Protein AF-0000000068884654 (afdb_homodimer)

Nearest PDB structures (foldseek):
  3gpv-assembly1_A  TM=9.107E-01  e=4.115E-02  [Bacillus thuringiensis] serovar konkukian
  3gpv-assembly1_A  TM=9.104E-01  e=3.607E-02  [Bacillus thuringiensis] serovar konkukian

pLDDT: mean 77.17, std 21.54, range [27.8, 97.56]

Secondary structure (DSSP, 8-state):
-HHHHHHHHHTT--HHHHHHHHHHHTTGGGGHHHHHHHHHHHHHHHHHHHHHHHHHHHHHHHHHHHHHHHHHSSS----TT-S---SS-HHHHHHHTT---------/-HHHHHHHHHTT--HHHHHHHHHHHTTGGGGHHHHHHHHHHHHHHHHHHHHHHHHHHHHHHHHHHHHHHHHHSSS----TT-S---SS-HHHHHHHTT---------

Foldseek 3Di:
DVVVLVVLVVLPDDPVRSVVLVVLVVVPPVCVVVNVVSVVVSVVSVVVVVVVVVVVVVVVVLLVVLVVCVVPDDVPCPDDPPVSQNPPDPVSVVVVVVPPPPDPPDD/DVVVLVVLVVLPDDPVNSVVLVVLVVVPPVCVVVNVVSVVVSVVSVVVVVVVVVVVVVVVVLLVVLVVCVVPDDVPPPDDPPVSQNPPDPVSVVVVVVPPPDDPPDD

Sequence (214 aa):
MLDLIECLKSTGMSLAEIKDFVDMTKQGDATLESRLAVFRNQRDVVKRQITELRRRYIKLDVVITSGASCTSSMKINIPYGSSIFCLVCAECRISKWGFGAKYRISKMLDLIECLKSTGMSLAEIKDFVDMTKQGDATLESRLAVFRNQRDVVKRQITELRRRYIKLDVVITSGASCTSSMKINIPYGSSIFCLVCAECRISKWGFGAKYRISK

Structure (mmCIF, N/CA/C/O backbone):
data_AF-0000000068884654-model_v1
#
loop_
_entity.id
_entity.type
_entity.pdbx_description
1 polymer 'Possible MerR-type transcriptional regulator'
#
loop_
_atom_site.group_PDB
_atom_site.id
_atom_site.type_symbol
_atom_site.label_atom_id
_atom_site.label_alt_id
_atom_site.label_comp_id
_atom_site.label_asym_id
_atom_site.label_entity_id
_atom_site.label_seq_id
_atom_site.pdbx_PDB_ins_code
_atom_site.Cartn_x
_atom_site.Cartn_y
_atom_site.Cartn_z
_atom_site.occupancy
_atom_site.B_iso_or_equiv
_atom_site.auth_seq_id
_atom_site.auth_comp_id
_atom_site.auth_asym_id
_atom_site.auth_atom_id
_atom_site.pdbx_PDB_model_num
ATOM 1 N N . MET A 1 1 ? -6.5 -21.688 -6.414 1 78.62 1 MET A N 1
ATOM 2 C CA . MET A 1 1 ? -6.32 -20.953 -7.656 1 78.62 1 MET A CA 1
ATOM 3 C C . MET A 1 1 ? -7.008 -19.594 -7.578 1 78.62 1 MET A C 1
ATOM 5 O O . MET A 1 1 ? -6.379 -18.562 -7.816 1 78.62 1 MET A O 1
ATOM 9 N N . LEU A 1 2 ? -8.242 -19.516 -6.93 1 83.25 2 LEU A N 1
ATOM 10 C CA . LEU A 1 2 ? -9.008 -18.281 -6.902 1 83.25 2 LEU A CA 1
ATOM 11 C C . LEU A 1 2 ? -8.344 -17.25 -5.992 1 83.25 2 LEU A C 1
ATOM 13 O O . LEU A 1 2 ? -8.336 -16.062 -6.297 1 83.25 2 LEU A O 1
ATOM 17 N N . ASP A 1 3 ? -7.809 -17.781 -4.992 1 87 3 ASP A N 1
ATOM 18 C CA . ASP A 1 3 ? -7.148 -16.906 -4.039 1 87 3 ASP A CA 1
ATOM 19 C C . ASP A 1 3 ? -5.934 -16.219 -4.664 1 87 3 ASP A C 1
ATOM 21 O O . ASP A 1 3 ? -5.66 -15.047 -4.395 1 87 3 ASP A O 1
ATOM 25 N N . LEU A 1 4 ? -5.219 -16.953 -5.508 1 89.69 4 LEU A N 1
ATOM 26 C CA . LEU A 1 4 ? -4.043 -16.391 -6.164 1 89.69 4 LEU A CA 1
ATOM 27 C C . LEU A 1 4 ? -4.453 -15.375 -7.223 1 89.69 4 LEU A C 1
ATOM 29 O O . LEU A 1 4 ? -3.816 -14.328 -7.363 1 89.69 4 LEU A O 1
ATOM 33 N N . ILE A 1 5 ? -5.566 -15.711 -7.863 1 90.94 5 ILE A N 1
ATOM 34 C CA . ILE A 1 5 ? -6.09 -14.805 -8.883 1 90.94 5 ILE A CA 1
ATOM 35 C C . ILE A 1 5 ? -6.527 -13.492 -8.227 1 90.94 5 ILE A C 1
ATOM 37 O O . ILE A 1 5 ? -6.238 -12.406 -8.742 1 90.94 5 ILE A O 1
ATOM 41 N N . GLU A 1 6 ? -7.184 -13.664 -7.137 1 91.75 6 GLU A N 1
ATOM 42 C CA . GLU A 1 6 ? -7.602 -12.477 -6.395 1 91.75 6 GLU A CA 1
ATOM 43 C C . GLU A 1 6 ? -6.398 -11.656 -5.941 1 91.75 6 GLU A C 1
ATOM 45 O O . GLU A 1 6 ? -6.426 -10.422 -5.984 1 91.75 6 GLU A O 1
ATOM 50 N N . CYS A 1 7 ? -5.379 -12.375 -5.543 1 92.06 7 CYS A N 1
ATOM 51 C CA . CYS A 1 7 ? -4.152 -11.703 -5.121 1 92.06 7 CYS A CA 1
ATOM 52 C C . CYS A 1 7 ? -3.533 -10.93 -6.277 1 92.06 7 CYS A C 1
ATOM 54 O O . CYS A 1 7 ? -3.178 -9.758 -6.125 1 92.06 7 CYS A O 1
ATOM 56 N N . LEU A 1 8 ? -3.492 -11.562 -7.469 1 93.62 8 LEU A N 1
ATOM 57 C CA . LEU A 1 8 ? -2.914 -10.922 -8.641 1 93.62 8 LEU A CA 1
ATOM 58 C C . LEU A 1 8 ? -3.734 -9.703 -9.055 1 93.62 8 LEU A C 1
ATOM 60 O O . LEU A 1 8 ? -3.176 -8.648 -9.375 1 93.62 8 LEU A O 1
ATOM 64 N N . LYS A 1 9 ? -4.992 -9.805 -8.891 1 92.56 9 LYS A N 1
ATOM 65 C CA . LYS A 1 9 ? -5.891 -8.703 -9.219 1 92.56 9 LYS A CA 1
ATOM 66 C C . LYS A 1 9 ? -5.711 -7.539 -8.25 1 92.56 9 LYS A C 1
ATOM 68 O O . LYS A 1 9 ? -5.633 -6.383 -8.664 1 92.56 9 LYS A O 1
ATOM 73 N N . SER A 1 10 ? -5.617 -7.848 -7.07 1 91.5 10 SER A N 1
ATOM 74 C CA . SER A 1 10 ? -5.527 -6.832 -6.027 1 91.5 10 SER A CA 1
ATOM 75 C C . SER A 1 10 ? -4.199 -6.086 -6.09 1 91.5 10 SER A C 1
ATOM 77 O O . SER A 1 10 ? -4.082 -4.969 -5.578 1 91.5 10 SER A O 1
ATOM 79 N N . THR A 1 11 ? -3.258 -6.676 -6.727 1 90.88 11 THR A N 1
ATOM 80 C CA . THR A 1 11 ? -1.94 -6.055 -6.797 1 90.88 11 THR A CA 1
ATOM 81 C C . THR A 1 11 ? -1.773 -5.289 -8.109 1 90.88 11 THR A C 1
ATOM 83 O O . THR A 1 11 ? -0.688 -4.785 -8.406 1 90.88 11 THR A O 1
ATOM 86 N N . GLY A 1 12 ? -2.756 -5.215 -8.914 1 90.12 12 GLY A N 1
ATOM 87 C CA . GLY A 1 12 ? -2.721 -4.258 -10.008 1 90.12 12 GLY A CA 1
ATOM 88 C C . GLY A 1 12 ? -2.779 -4.914 -11.375 1 90.12 12 GLY A C 1
ATOM 89 O O . GLY A 1 12 ? -2.67 -4.234 -12.398 1 90.12 12 GLY A O 1
ATOM 90 N N . MET A 1 13 ? -2.967 -6.141 -11.477 1 94 13 MET A N 1
ATOM 91 C CA . MET A 1 13 ? -3.055 -6.777 -12.789 1 94 13 MET A CA 1
ATOM 92 C C . MET A 1 13 ? -4.414 -6.52 -13.43 1 94 13 MET A C 1
ATOM 94 O O . MET A 1 13 ? -5.445 -6.57 -12.75 1 94 13 MET A O 1
ATOM 98 N N . SER A 1 14 ? -4.418 -6.27 -14.688 1 95.38 14 SER A N 1
ATOM 99 C CA . SER A 1 14 ? -5.648 -6.043 -15.438 1 95.38 14 SER A CA 1
ATOM 100 C C . SER A 1 14 ? -6.395 -7.352 -15.68 1 95.38 14 SER A C 1
ATOM 102 O O . SER A 1 14 ? -5.832 -8.438 -15.516 1 95.38 14 SER A O 1
ATOM 104 N N . LEU A 1 15 ? -7.641 -7.258 -16.094 1 95.25 15 LEU A N 1
ATOM 105 C CA . LEU A 1 15 ? -8.453 -8.43 -16.422 1 95.25 15 LEU A CA 1
ATOM 106 C C . LEU A 1 15 ? -7.832 -9.219 -17.562 1 95.25 15 LEU A C 1
ATOM 108 O O . LEU A 1 15 ? -7.875 -10.453 -17.578 1 95.25 15 LEU A O 1
ATOM 112 N N . ALA A 1 16 ? -7.242 -8.438 -18.5 1 96.31 16 ALA A N 1
ATOM 113 C CA . ALA A 1 16 ? -6.582 -9.078 -19.641 1 96.31 16 ALA A CA 1
ATOM 114 C C . ALA A 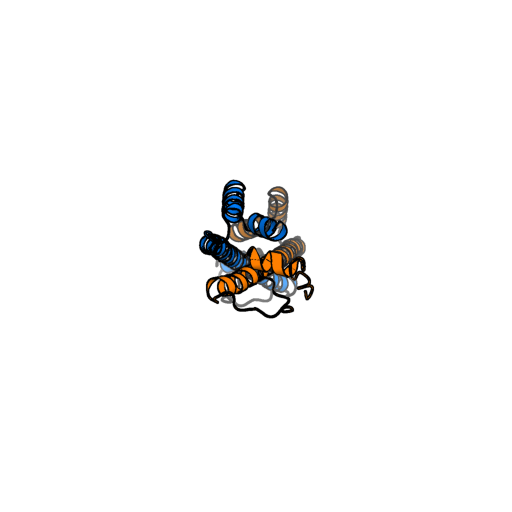1 16 ? -5.383 -9.906 -19.188 1 96.31 16 ALA A C 1
ATOM 116 O O . ALA A 1 16 ? -5.195 -11.039 -19.625 1 96.31 16 ALA A O 1
ATOM 117 N N . GLU A 1 17 ? -4.582 -9.359 -18.297 1 95.56 17 GLU A N 1
ATOM 118 C CA . GLU A 1 17 ? -3.41 -10.055 -17.766 1 95.56 17 GLU A CA 1
ATOM 119 C C . GLU A 1 17 ? -3.812 -11.289 -16.969 1 95.56 17 GLU A C 1
ATOM 121 O O . GLU A 1 17 ? -3.145 -12.32 -17.031 1 95.56 17 GLU A O 1
ATOM 126 N N . ILE A 1 18 ? -4.945 -11.117 -16.281 1 95.19 18 ILE A N 1
ATOM 127 C CA . ILE A 1 18 ? -5.465 -12.242 -15.508 1 95.19 18 ILE A CA 1
ATOM 128 C C . ILE A 1 18 ? -5.887 -13.367 -16.453 1 95.19 18 ILE A C 1
ATOM 130 O O . ILE A 1 18 ? -5.598 -14.539 -16.188 1 95.19 18 ILE A O 1
ATOM 134 N N . LYS A 1 19 ? -6.562 -13 -17.453 1 95.88 19 LYS A N 1
ATOM 135 C CA . LYS A 1 19 ? -6.984 -13.984 -18.438 1 95.88 19 LYS A CA 1
ATOM 136 C C . LYS A 1 19 ? -5.785 -14.727 -19.031 1 95.88 19 LYS A C 1
ATOM 138 O O . LYS A 1 19 ? -5.816 -15.953 -19.172 1 95.88 19 LYS A O 1
ATOM 143 N N . ASP A 1 20 ? -4.766 -14.016 -19.344 1 95.19 20 ASP A N 1
ATOM 144 C CA . ASP A 1 20 ? -3.547 -14.617 -19.875 1 95.19 20 ASP A CA 1
ATOM 145 C C . ASP A 1 20 ? -2.955 -15.617 -18.891 1 95.19 20 ASP A C 1
ATOM 147 O O . ASP A 1 20 ? -2.512 -16.703 -19.281 1 95.19 20 ASP A O 1
ATOM 151 N N . PHE A 1 21 ? -2.982 -15.25 -17.672 1 94 21 PHE A N 1
ATOM 152 C CA . PHE A 1 21 ? -2.455 -16.125 -16.641 1 94 21 PHE A CA 1
ATOM 153 C C . PHE A 1 21 ? -3.281 -17.406 -16.531 1 94 21 PHE A C 1
ATOM 155 O O . PHE A 1 21 ? -2.73 -18.5 -16.5 1 94 21 PHE A O 1
ATOM 162 N N . VAL A 1 22 ? -4.547 -17.203 -16.547 1 92.31 22 VAL A N 1
ATOM 163 C CA . VAL A 1 22 ? -5.449 -18.344 -16.453 1 92.31 22 VAL A CA 1
ATOM 164 C C . VAL A 1 22 ? -5.242 -19.266 -17.656 1 92.31 22 VAL A C 1
ATOM 166 O O . VAL A 1 22 ? -5.23 -20.5 -17.5 1 92.31 22 VAL A O 1
ATOM 169 N N . ASP A 1 23 ? -5.059 -18.688 -18.797 1 93.69 23 ASP A N 1
ATOM 170 C CA . ASP A 1 23 ? -4.82 -19.484 -20 1 93.69 23 ASP A CA 1
ATOM 171 C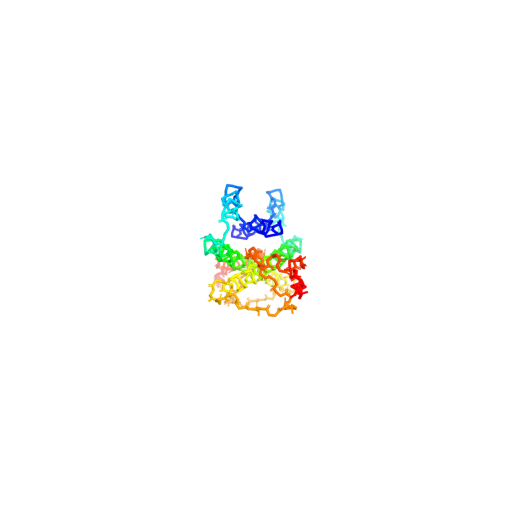 C . ASP A 1 23 ? -3.525 -20.281 -19.891 1 93.69 23 ASP A C 1
ATOM 173 O O . ASP A 1 23 ? -3.457 -21.422 -20.328 1 93.69 23 ASP A O 1
ATOM 177 N N . MET A 1 24 ? -2.508 -19.703 -19.312 1 91.81 24 MET A N 1
ATOM 178 C CA . MET A 1 24 ? -1.243 -20.406 -19.078 1 91.81 24 MET A CA 1
ATOM 179 C C . MET A 1 24 ? -1.441 -21.609 -18.172 1 91.81 24 MET A C 1
ATOM 181 O O . MET A 1 24 ? -0.848 -22.672 -18.406 1 91.81 24 MET A O 1
ATOM 185 N N . THR A 1 25 ? -2.283 -21.5 -17.141 1 87.56 25 THR A N 1
ATOM 186 C CA . THR A 1 25 ? -2.504 -22.578 -16.188 1 87.56 25 THR A CA 1
ATOM 187 C C . THR A 1 25 ? -3.129 -23.797 -16.891 1 87.56 25 THR A C 1
ATOM 189 O O . THR A 1 25 ? -2.916 -24.938 -16.469 1 87.56 25 THR A O 1
ATOM 192 N N . LYS A 1 26 ? -3.852 -23.516 -17.984 1 88.12 26 LYS A N 1
ATOM 193 C CA . LYS A 1 26 ? -4.516 -24.594 -18.719 1 88.12 26 LYS A CA 1
ATOM 194 C C . LYS A 1 26 ? -3.516 -25.391 -19.547 1 88.12 26 LYS A C 1
ATOM 196 O O . LYS A 1 26 ? -3.812 -26.5 -19.984 1 88.12 26 LYS A O 1
ATOM 201 N N . GLN A 1 27 ? -2.361 -24.859 -19.703 1 88.38 27 GLN A N 1
ATOM 202 C CA . GLN A 1 27 ? -1.371 -25.469 -20.578 1 88.38 27 GLN A CA 1
ATOM 203 C C . GLN A 1 27 ? -0.46 -26.422 -19.812 1 88.38 27 GLN A C 1
ATOM 205 O O . GLN A 1 27 ? 0.427 -27.047 -20.391 1 88.38 27 GLN A O 1
ATOM 210 N N . GLY A 1 28 ? -0.618 -26.547 -18.531 1 81.06 28 GLY A N 1
ATOM 211 C CA . GLY A 1 28 ? 0.122 -27.516 -17.734 1 81.06 28 GLY A CA 1
ATOM 212 C C . GLY A 1 28 ? 1.495 -27.016 -17.312 1 81.06 28 GLY A C 1
ATOM 213 O O . GLY A 1 28 ? 1.709 -25.812 -17.172 1 81.06 28 GLY A O 1
ATOM 214 N N . ASP A 1 29 ? 2.434 -27.922 -17.094 1 79.56 29 ASP A N 1
ATOM 215 C CA . ASP A 1 29 ? 3.727 -27.656 -16.469 1 79.56 29 ASP A CA 1
ATOM 216 C C . ASP A 1 29 ? 4.664 -26.953 -17.453 1 79.56 29 ASP A C 1
ATOM 218 O O . ASP A 1 29 ? 5.676 -26.375 -17.047 1 79.56 29 ASP A O 1
ATOM 222 N N . ALA A 1 30 ? 4.246 -27 -18.797 1 85.44 30 ALA A N 1
ATOM 223 C CA . ALA A 1 30 ? 5.07 -26.344 -19.797 1 85.44 30 ALA A CA 1
ATOM 224 C C . ALA A 1 30 ? 5.164 -24.844 -19.531 1 85.44 30 ALA A C 1
ATOM 226 O O . ALA A 1 30 ? 6.113 -24.188 -19.969 1 85.44 30 ALA A O 1
ATOM 227 N N . THR A 1 31 ? 4.211 -24.25 -18.734 1 89.25 31 THR A N 1
ATOM 228 C CA . THR A 1 31 ? 4.188 -22.797 -18.5 1 89.25 31 THR A CA 1
ATOM 229 C C . THR A 1 31 ? 4.574 -22.484 -17.062 1 89.25 31 THR A C 1
ATOM 231 O O . THR A 1 31 ? 4.367 -21.359 -16.594 1 89.25 31 THR A O 1
ATOM 234 N N . LEU A 1 32 ? 5.117 -23.328 -16.406 1 86.25 32 LEU A N 1
ATOM 235 C CA . LEU A 1 32 ? 5.43 -23.156 -14.984 1 86.25 32 LEU A CA 1
ATOM 236 C C . LEU A 1 32 ? 6.359 -21.969 -14.773 1 86.25 32 LEU A C 1
ATOM 238 O O . LEU A 1 32 ? 6.125 -21.141 -13.883 1 86.25 32 LEU A O 1
ATOM 242 N N . GLU A 1 33 ? 7.363 -21.906 -15.609 1 89.31 33 GLU A N 1
ATOM 243 C CA . GLU A 1 33 ? 8.336 -20.828 -15.461 1 89.31 33 GLU A CA 1
ATOM 244 C C . GLU A 1 33 ? 7.707 -19.469 -15.773 1 89.31 33 GLU A C 1
ATOM 246 O O . GLU A 1 33 ? 8 -18.484 -15.109 1 89.31 33 GLU A O 1
ATOM 251 N N . SER A 1 34 ? 6.891 -19.453 -16.766 1 92.62 34 SER A N 1
ATOM 252 C CA . SER A 1 34 ? 6.195 -18.234 -17.109 1 92.62 34 SER A CA 1
ATOM 253 C C . SER A 1 34 ? 5.242 -17.797 -16 1 92.62 34 SER A C 1
ATOM 255 O O . SER A 1 34 ? 5.129 -16.594 -15.711 1 92.62 34 SER A O 1
ATOM 257 N N . ARG A 1 35 ? 4.617 -18.734 -15.461 1 90.88 35 ARG A N 1
ATOM 258 C CA . ARG A 1 35 ? 3.711 -18.422 -14.359 1 90.88 35 ARG A CA 1
ATOM 259 C C . ARG A 1 35 ? 4.477 -17.891 -13.148 1 90.88 35 ARG A C 1
ATOM 261 O O . ARG A 1 35 ? 4.051 -16.922 -12.516 1 90.88 35 ARG A O 1
ATOM 268 N N . LEU A 1 36 ? 5.582 -18.5 -12.891 1 92.56 36 LEU A N 1
ATOM 269 C CA . LEU A 1 36 ? 6.418 -18.031 -11.797 1 92.56 3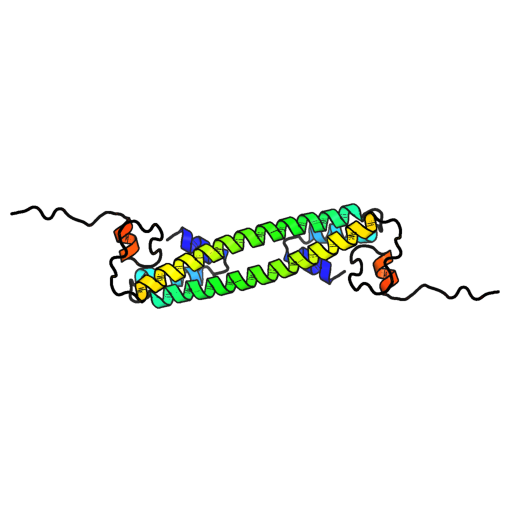6 LEU A CA 1
ATOM 270 C C . LEU A 1 36 ? 6.902 -16.609 -12.055 1 92.56 36 LEU A C 1
ATOM 272 O O . LEU A 1 36 ? 6.984 -15.797 -11.125 1 92.56 36 LEU A O 1
ATOM 276 N N . ALA A 1 37 ? 7.211 -16.344 -13.273 1 95.12 37 ALA A N 1
ATOM 277 C CA . ALA A 1 37 ? 7.672 -15.016 -13.648 1 95.12 37 ALA A CA 1
ATOM 278 C C . ALA A 1 37 ? 6.594 -13.969 -13.383 1 95.12 37 ALA A C 1
ATOM 280 O O . ALA A 1 37 ? 6.902 -12.844 -12.977 1 95.12 37 ALA A O 1
ATOM 281 N N . VAL A 1 38 ? 5.363 -14.359 -13.625 1 95.5 38 VAL A N 1
ATOM 282 C CA . VAL A 1 38 ? 4.246 -13.461 -13.359 1 95.5 38 VAL A CA 1
ATOM 283 C C . VAL A 1 38 ? 4.203 -13.109 -11.867 1 95.5 38 VAL A C 1
ATOM 285 O O . VAL A 1 38 ? 4.082 -11.938 -11.508 1 95.5 38 VAL A O 1
ATOM 288 N N . PHE A 1 39 ? 4.367 -14.102 -11.062 1 95.06 39 PHE A N 1
ATOM 289 C CA . PHE A 1 39 ? 4.332 -13.883 -9.617 1 95.06 39 PHE A CA 1
ATOM 290 C C . PHE A 1 39 ? 5.527 -13.047 -9.172 1 95.06 39 PHE A C 1
ATOM 292 O O . PHE A 1 39 ? 5.398 -12.195 -8.289 1 95.06 39 PHE A O 1
ATOM 299 N N . ARG A 1 40 ? 6.668 -13.219 -9.781 1 96.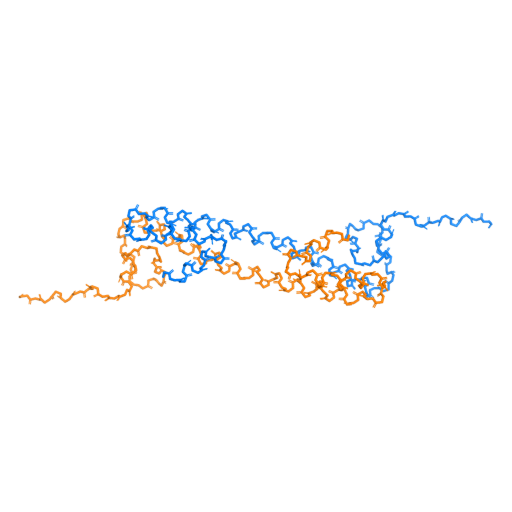5 40 ARG A N 1
ATOM 300 C CA . ARG A 1 40 ? 7.852 -12.438 -9.453 1 96.5 40 ARG A CA 1
ATOM 301 C C . ARG A 1 40 ? 7.648 -10.961 -9.797 1 96.5 40 ARG A C 1
ATOM 303 O O . ARG A 1 40 ? 7.988 -10.086 -9.008 1 96.5 40 ARG A O 1
ATOM 310 N N . ASN A 1 41 ? 7.109 -10.82 -10.953 1 96.88 41 ASN A N 1
ATOM 311 C CA . ASN A 1 41 ? 6.828 -9.453 -11.375 1 96.88 41 ASN A CA 1
ATOM 312 C C . ASN A 1 41 ? 5.852 -8.766 -10.43 1 96.88 41 ASN A C 1
ATOM 314 O O . ASN A 1 41 ? 6.074 -7.625 -10.016 1 96.88 41 ASN A O 1
ATOM 318 N N . GLN A 1 42 ? 4.891 -9.477 -10.062 1 96.12 42 GLN A N 1
ATOM 319 C CA . GLN A 1 42 ? 3.879 -8.891 -9.188 1 96.12 42 GLN A CA 1
ATOM 320 C C . GLN A 1 42 ? 4.438 -8.648 -7.789 1 96.12 42 GLN A C 1
ATOM 322 O O . GLN A 1 42 ? 4.094 -7.66 -7.137 1 96.12 42 GLN A O 1
ATOM 327 N N . ARG A 1 43 ? 5.242 -9.539 -7.344 1 96.81 43 ARG A N 1
ATOM 328 C CA . ARG A 1 43 ? 5.898 -9.328 -6.059 1 96.81 43 ARG A CA 1
ATOM 329 C C . ARG A 1 43 ? 6.703 -8.031 -6.062 1 96.81 43 ARG A C 1
ATOM 331 O O . ARG A 1 43 ? 6.676 -7.277 -5.09 1 96.81 43 ARG A O 1
ATOM 338 N N . ASP A 1 44 ? 7.387 -7.773 -7.18 1 97.38 44 ASP A N 1
ATOM 339 C CA . ASP A 1 44 ? 8.18 -6.555 -7.312 1 97.38 44 ASP A CA 1
ATOM 340 C C . ASP A 1 44 ? 7.289 -5.316 -7.332 1 97.38 44 ASP A C 1
ATOM 342 O O . ASP A 1 44 ? 7.641 -4.281 -6.762 1 97.38 44 ASP A O 1
ATOM 346 N N . VAL A 1 45 ? 6.195 -5.453 -7.992 1 96.12 45 VAL A N 1
ATOM 347 C CA . VAL A 1 45 ? 5.227 -4.359 -8.031 1 96.12 45 VAL A CA 1
ATOM 348 C C . VAL A 1 45 ? 4.738 -4.051 -6.621 1 96.12 45 VAL A C 1
ATOM 350 O O . VAL A 1 45 ? 4.715 -2.889 -6.207 1 96.12 45 VAL A O 1
ATOM 353 N N . VAL A 1 46 ? 4.387 -5.031 -5.891 1 96.88 46 VAL A N 1
ATOM 354 C CA . VAL A 1 46 ? 3.883 -4.875 -4.531 1 96.88 46 VAL A CA 1
ATOM 355 C C . VAL A 1 46 ? 4.961 -4.25 -3.648 1 96.88 46 VAL A C 1
ATOM 357 O O . VAL A 1 46 ? 4.676 -3.363 -2.84 1 96.88 46 VAL A O 1
ATOM 360 N N . LYS A 1 47 ? 6.191 -4.668 -3.832 1 97.56 47 LYS A N 1
ATOM 361 C CA . LYS A 1 47 ? 7.312 -4.125 -3.07 1 97.56 47 LYS A CA 1
ATOM 362 C C . LYS A 1 47 ? 7.461 -2.625 -3.305 1 97.56 47 LYS A C 1
ATOM 364 O O . LYS A 1 47 ? 7.68 -1.863 -2.361 1 97.56 47 LYS A O 1
ATOM 369 N N . ARG A 1 48 ? 7.328 -2.24 -4.516 1 96.88 48 ARG A N 1
ATOM 370 C CA . ARG A 1 48 ? 7.414 -0.824 -4.859 1 96.88 48 ARG A CA 1
ATOM 371 C C . ARG A 1 48 ? 6.262 -0.041 -4.234 1 96.88 48 ARG A C 1
ATOM 373 O O . ARG A 1 48 ? 6.457 1.076 -3.75 1 96.88 48 ARG A O 1
ATOM 380 N N . GLN A 1 49 ? 5.117 -0.642 -4.234 1 95.06 49 GLN A N 1
ATOM 381 C CA . GLN A 1 49 ? 3.955 0 -3.629 1 95.06 49 GLN A CA 1
ATOM 382 C C . GLN A 1 49 ? 4.156 0.199 -2.131 1 95.06 49 GLN A C 1
ATOM 384 O O . GLN A 1 49 ? 3.84 1.261 -1.591 1 95.06 49 GLN A O 1
ATOM 389 N N . ILE A 1 50 ? 4.684 -0.787 -1.46 1 97.06 50 ILE A N 1
ATOM 390 C CA . ILE A 1 50 ? 4.938 -0.715 -0.025 1 97.06 50 ILE A CA 1
ATOM 391 C C . ILE A 1 50 ? 5.938 0.403 0.267 1 97.06 50 ILE A C 1
ATOM 393 O O . ILE A 1 50 ? 5.742 1.188 1.198 1 97.06 50 ILE A O 1
ATOM 397 N N . THR A 1 51 ? 6.945 0.498 -0.559 1 97.56 51 THR A N 1
ATOM 398 C CA . THR A 1 51 ? 7.977 1.514 -0.385 1 97.56 51 THR A CA 1
ATOM 399 C C . THR A 1 51 ? 7.387 2.914 -0.523 1 97.56 51 THR A C 1
ATOM 401 O O . THR A 1 51 ? 7.688 3.801 0.28 1 97.56 51 THR A O 1
ATOM 404 N N . GLU A 1 52 ? 6.535 3.037 -1.499 1 95.56 52 GLU A N 1
ATOM 405 C CA . GLU A 1 52 ? 5.902 4.332 -1.723 1 95.56 52 GLU A CA 1
ATOM 406 C C . GLU A 1 52 ? 4.996 4.715 -0.555 1 95.56 52 GLU A C 1
ATOM 408 O O . GLU A 1 52 ? 5.02 5.855 -0.092 1 95.56 52 GLU A O 1
ATOM 413 N N . LEU A 1 53 ? 4.262 3.795 -0.054 1 95.94 53 LEU A N 1
ATOM 414 C CA . LEU A 1 53 ? 3.355 4.062 1.06 1 95.94 53 LEU A CA 1
ATOM 415 C C . LEU A 1 53 ? 4.137 4.355 2.336 1 95.94 53 LEU A C 1
ATOM 417 O O . LEU A 1 53 ? 3.711 5.168 3.158 1 95.94 53 LEU A O 1
ATOM 421 N N . ARG A 1 54 ? 5.254 3.709 2.51 1 96.88 54 ARG A N 1
ATOM 422 C CA . ARG A 1 54 ? 6.098 3.961 3.674 1 96.88 54 ARG A CA 1
ATOM 423 C C . ARG A 1 54 ? 6.637 5.387 3.662 1 96.88 54 ARG A C 1
ATOM 425 O O . ARG A 1 54 ? 6.734 6.031 4.711 1 96.88 54 ARG A O 1
ATOM 432 N N . ARG A 1 55 ? 6.984 5.848 2.477 1 95.88 55 ARG A N 1
ATOM 433 C CA . ARG A 1 55 ? 7.43 7.23 2.348 1 95.88 55 ARG A CA 1
ATOM 434 C C . ARG A 1 55 ? 6.328 8.203 2.762 1 95.88 55 ARG A C 1
ATOM 436 O O . ARG A 1 55 ? 6.59 9.18 3.461 1 95.88 55 ARG A O 1
ATOM 443 N N . ARG A 1 56 ? 5.152 7.895 2.354 1 94.69 56 ARG A N 1
ATOM 444 C CA . ARG A 1 56 ? 4.016 8.734 2.719 1 94.69 56 ARG A CA 1
ATOM 445 C C . ARG A 1 56 ? 3.742 8.664 4.219 1 94.69 56 ARG A C 1
ATOM 447 O O . ARG A 1 56 ? 3.438 9.68 4.848 1 94.69 56 ARG A O 1
ATOM 454 N N . TYR A 1 57 ? 3.877 7.48 4.773 1 96.62 57 TYR A N 1
ATOM 455 C CA . TYR A 1 57 ? 3.703 7.289 6.211 1 96.62 57 TYR A CA 1
ATOM 456 C C . TYR A 1 57 ? 4.684 8.156 6.996 1 96.62 57 TYR A C 1
ATOM 458 O O . TYR A 1 57 ? 4.297 8.828 7.953 1 96.62 57 TYR A O 1
ATOM 466 N N . ILE A 1 58 ? 5.902 8.172 6.617 1 95.5 58 ILE A N 1
ATOM 467 C CA . ILE A 1 58 ? 6.945 8.93 7.293 1 95.5 58 ILE A CA 1
ATOM 468 C C . ILE A 1 58 ? 6.645 10.422 7.191 1 95.5 58 ILE A C 1
ATOM 470 O O . ILE A 1 58 ? 6.777 11.156 8.172 1 95.5 58 ILE A O 1
ATOM 474 N N . LYS A 1 59 ? 6.254 10.844 6 1 93.44 59 LYS A N 1
ATOM 475 C CA . LYS A 1 59 ? 5.902 12.242 5.805 1 93.44 59 LYS A CA 1
ATOM 476 C C . LYS A 1 59 ? 4.77 12.664 6.742 1 93.44 59 LYS A C 1
ATOM 478 O O . LYS A 1 59 ? 4.859 13.695 7.406 1 93.44 59 LYS A O 1
ATOM 483 N N . LEU A 1 60 ? 3.758 11.812 6.844 1 94.56 60 LEU A N 1
ATOM 484 C CA . LEU A 1 60 ? 2.631 12.102 7.727 1 94.56 60 LEU A CA 1
ATOM 485 C C . LEU A 1 60 ? 3.072 12.109 9.188 1 94.56 60 LEU A C 1
ATOM 487 O O . LEU A 1 60 ? 2.643 12.969 9.961 1 94.56 60 LEU A O 1
ATOM 491 N N . ASP A 1 61 ? 3.906 11.227 9.516 1 94.31 61 ASP A N 1
ATOM 492 C CA . ASP A 1 61 ? 4.375 11.133 10.898 1 94.31 61 ASP A CA 1
ATOM 493 C C . ASP A 1 61 ? 5.188 12.367 11.289 1 94.31 61 ASP A C 1
ATOM 495 O O . ASP A 1 61 ? 5.07 12.867 12.406 1 94.31 61 ASP A O 1
ATOM 499 N N . VAL A 1 62 ? 5.969 12.867 10.406 1 90.06 62 VAL A N 1
ATOM 500 C CA . VAL A 1 62 ? 6.754 14.078 10.633 1 90.06 62 VAL A CA 1
ATOM 501 C C . VAL A 1 62 ? 5.82 15.273 10.82 1 90.06 62 VAL A C 1
ATOM 503 O O . VAL A 1 62 ? 6.016 16.078 11.727 1 90.06 62 VAL A O 1
ATOM 506 N N . VAL A 1 63 ? 4.797 15.328 10.016 1 89.31 63 VAL A N 1
ATOM 507 C CA . VAL A 1 63 ? 3.836 16.422 10.086 1 89.31 63 VAL A CA 1
ATOM 508 C C . VAL A 1 63 ? 3.117 16.391 11.438 1 89.31 63 VAL A C 1
ATOM 510 O O . VAL A 1 63 ? 2.988 17.422 12.102 1 89.31 63 VAL A O 1
ATOM 513 N N . ILE A 1 64 ? 2.738 15.219 11.805 1 91.75 64 ILE A N 1
ATOM 514 C CA . ILE A 1 64 ? 1.99 15.039 13.047 1 91.75 64 ILE A CA 1
ATOM 515 C C . ILE A 1 64 ? 2.877 15.391 14.242 1 91.75 64 ILE A C 1
ATOM 517 O O . ILE A 1 64 ? 2.457 16.109 15.141 1 91.75 64 ILE A O 1
ATOM 521 N N . THR A 1 65 ? 4.051 14.891 14.266 1 88.56 65 THR A N 1
ATOM 522 C CA . THR A 1 65 ? 4.965 15.117 15.375 1 88.56 65 THR A CA 1
ATOM 523 C C . THR A 1 65 ? 5.344 16.594 15.477 1 88.56 65 THR A C 1
ATOM 525 O O . THR A 1 65 ? 5.379 17.156 16.562 1 88.56 65 THR A O 1
ATOM 528 N N . SER A 1 66 ? 5.594 17.219 14.336 1 83.81 66 SER A N 1
ATOM 529 C CA . SER A 1 66 ? 5.91 18.641 14.297 1 83.81 66 SER A CA 1
ATOM 530 C C . SER A 1 66 ? 4.715 19.484 14.719 1 83.81 66 SER A C 1
ATOM 532 O O . SER A 1 66 ? 4.867 20.469 15.453 1 83.81 66 SER A O 1
ATOM 534 N N . GLY A 1 67 ? 3.6 19.062 14.227 1 83.5 67 GLY A N 1
ATOM 535 C CA . GLY A 1 67 ? 2.396 19.797 14.57 1 83.5 67 GLY A CA 1
ATOM 536 C C . GLY A 1 67 ? 2.018 19.672 16.031 1 83.5 67 GLY A C 1
ATOM 537 O O . GLY A 1 67 ? 1.568 20.656 16.641 1 83.5 67 GLY A O 1
ATOM 538 N N . ALA A 1 68 ? 2.158 18.5 16.562 1 83.62 68 ALA A N 1
ATOM 539 C CA . ALA A 1 68 ? 1.844 18.266 17.969 1 83.62 68 ALA A CA 1
ATOM 540 C C . ALA A 1 68 ? 2.732 19.109 18.875 1 83.62 68 ALA A C 1
ATOM 542 O O . ALA A 1 68 ? 2.289 19.594 19.922 1 83.62 68 ALA A O 1
ATOM 543 N N . SER A 1 69 ? 3.938 19.266 18.438 1 77.5 69 SER A N 1
ATOM 544 C CA . SER A 1 69 ? 4.852 20.125 19.188 1 77.5 69 SER A CA 1
ATOM 545 C C . SER A 1 69 ? 4.402 21.578 19.156 1 77.5 69 SER A C 1
ATOM 547 O O . SER A 1 69 ? 4.566 22.312 20.125 1 77.5 69 SER A O 1
ATOM 549 N N . CYS A 1 70 ? 3.83 21.984 18.062 1 72.88 70 CYS A N 1
ATOM 550 C CA . CYS A 1 70 ? 3.34 23.344 17.922 1 72.88 70 CYS A CA 1
ATOM 551 C C . CYS A 1 70 ? 2.1 23.578 18.781 1 72.88 70 CYS A C 1
ATOM 553 O O . CYS A 1 70 ? 1.911 24.656 19.328 1 72.88 70 CYS A O 1
ATOM 555 N N . THR A 1 71 ? 1.307 22.5 18.812 1 70.19 71 THR A N 1
ATOM 556 C CA . THR A 1 71 ? 0.085 22.641 19.594 1 70.19 71 THR A CA 1
ATOM 557 C C . THR A 1 71 ? 0.392 22.594 21.094 1 70.19 71 THR A C 1
ATOM 559 O O . THR A 1 71 ? -0.304 23.234 21.891 1 70.19 71 THR A O 1
ATOM 562 N N . SER A 1 72 ? 1.218 21.641 21.469 1 65.12 72 SER A N 1
ATOM 563 C CA . SER A 1 72 ? 1.547 21.516 22.891 1 65.12 72 SER A CA 1
ATOM 564 C C . SER A 1 72 ? 2.406 22.688 23.359 1 65.12 72 SER A C 1
ATOM 566 O O . SER A 1 72 ? 2.318 23.109 24.516 1 65.12 72 SER A O 1
ATOM 568 N N . SER A 1 73 ? 3.611 22.734 22.812 1 54.28 73 SER A N 1
ATOM 569 C CA . SER A 1 73 ? 4.504 23.781 23.312 1 54.28 73 SER A CA 1
ATOM 570 C C . SER A 1 73 ? 3.926 25.156 23.062 1 54.28 73 SER A C 1
ATOM 572 O O . SER A 1 73 ? 3.289 25.391 22.031 1 54.28 73 SER A O 1
ATOM 574 N N . MET A 1 74 ? 3.59 25.922 24.094 1 45.81 74 MET A N 1
ATOM 575 C CA . MET A 1 74 ? 3.686 27.375 23.922 1 45.81 74 MET A CA 1
ATOM 576 C C . MET A 1 74 ? 4.633 27.719 22.766 1 45.81 74 MET A C 1
ATOM 578 O O . MET A 1 74 ? 5.477 26.906 22.391 1 45.81 74 MET A O 1
ATOM 582 N N . LYS A 1 75 ? 4.582 28.844 22 1 47.16 75 LYS A N 1
ATOM 583 C CA . LYS A 1 75 ? 5.504 29.453 21.031 1 47.16 75 LYS A CA 1
ATOM 584 C C . LYS A 1 75 ? 6.93 28.953 21.25 1 47.16 75 LYS A C 1
ATOM 586 O O . LYS A 1 75 ? 7.66 29.5 22.078 1 47.16 75 LYS A O 1
ATOM 591 N N . ILE A 1 76 ? 7.066 27.734 21.719 1 44.12 76 ILE A N 1
ATOM 592 C CA . ILE A 1 76 ? 8.477 27.484 22 1 44.12 76 ILE A CA 1
ATOM 593 C C . ILE A 1 76 ? 9.32 27.844 20.781 1 44.12 76 ILE A C 1
ATOM 595 O O . ILE A 1 76 ? 8.898 27.641 19.641 1 44.12 76 ILE A O 1
ATOM 599 N N . ASN A 1 77 ? 10.141 28.766 20.938 1 42.22 77 ASN A N 1
ATOM 600 C CA . ASN A 1 77 ? 11.18 29.219 20.031 1 42.22 77 ASN A CA 1
ATOM 601 C C . ASN A 1 77 ? 11.875 28.047 19.344 1 42.22 77 ASN A C 1
ATOM 603 O O . ASN A 1 77 ? 12.742 27.406 19.938 1 42.22 77 ASN A O 1
ATOM 607 N N . ILE A 1 78 ? 11.18 27.125 18.875 1 43.94 78 ILE A N 1
ATOM 608 C CA . ILE A 1 78 ? 11.938 26.125 18.125 1 43.94 78 ILE A CA 1
ATOM 609 C C . ILE A 1 78 ? 13.055 26.797 17.344 1 43.94 78 ILE A C 1
ATOM 611 O O . ILE A 1 78 ? 12.812 27.734 16.578 1 43.94 78 ILE A O 1
ATOM 615 N N . PRO A 1 79 ? 14.328 26.672 17.906 1 41.66 79 PRO A N 1
ATOM 616 C CA . PRO A 1 79 ? 15.398 27.422 17.234 1 41.66 79 PRO A CA 1
ATOM 617 C C . PRO A 1 79 ? 15.289 27.375 15.719 1 41.66 79 PRO A C 1
ATOM 619 O O . PRO A 1 79 ? 14.75 26.422 15.164 1 41.66 79 PRO A O 1
ATOM 622 N N . TYR A 1 80 ? 15.469 28.375 15.148 1 40.84 80 TYR A N 1
ATOM 623 C CA . TYR A 1 80 ? 15.844 28.672 13.766 1 40.84 80 TYR A CA 1
ATOM 624 C C . TYR A 1 80 ? 16.906 27.703 13.281 1 40.84 80 TYR A C 1
ATOM 626 O O . TYR A 1 80 ? 17.891 27.453 13.977 1 40.84 80 TYR A O 1
ATOM 634 N N . GLY A 1 81 ? 16.531 26.719 12.469 1 45.47 81 GLY A N 1
ATOM 635 C CA . GLY A 1 81 ? 17.5 25.797 11.906 1 45.47 81 GLY A CA 1
ATOM 636 C C . GLY A 1 81 ? 17.031 24.344 11.938 1 45.47 81 GLY A C 1
ATOM 637 O O . GLY A 1 81 ? 17.766 23.453 11.531 1 45.47 81 GLY A O 1
ATOM 638 N N . SER A 1 82 ? 16.156 23.984 12.961 1 48.25 82 SER A N 1
ATOM 639 C CA . SER A 1 82 ? 15.789 22.578 12.875 1 48.25 82 SER A CA 1
ATOM 640 C C . SER A 1 82 ? 14.977 22.297 11.617 1 48.25 82 SER A C 1
ATOM 642 O O . SER A 1 82 ? 14.18 23.141 11.188 1 48.25 82 SER A O 1
ATOM 644 N N . SER A 1 83 ? 15.5 21.75 10.727 1 48.91 83 SER A N 1
ATOM 645 C CA . SER A 1 83 ? 15.016 21.391 9.391 1 48.91 83 SER A CA 1
ATOM 646 C C . SER A 1 83 ? 13.578 20.891 9.445 1 48.91 83 SER A C 1
ATOM 648 O O . SER A 1 83 ? 12.992 20.562 8.406 1 48.91 83 SER A O 1
ATOM 650 N N . ILE A 1 84 ? 13.07 20.469 10.664 1 53.25 84 ILE A N 1
ATOM 651 C CA . ILE A 1 84 ? 11.711 19.938 10.586 1 53.25 84 ILE A CA 1
ATOM 652 C C . ILE A 1 84 ? 10.695 21.062 10.75 1 53.25 84 ILE A C 1
ATOM 654 O O . ILE A 1 84 ? 10.547 21.609 11.844 1 53.25 84 ILE A O 1
ATOM 658 N N . PHE A 1 85 ? 10.586 21.984 9.828 1 56.69 85 PHE A N 1
ATOM 659 C CA . PHE A 1 85 ? 9.609 23.078 9.812 1 56.69 85 PHE A CA 1
ATOM 660 C C . PHE A 1 85 ? 8.195 22.531 9.945 1 56.69 85 PHE A C 1
ATOM 662 O O . PHE A 1 85 ? 7.875 21.469 9.391 1 56.69 85 PHE A O 1
ATOM 669 N N . CYS A 1 86 ? 7.633 23.062 11 1 65.94 86 CYS A N 1
ATOM 670 C CA . CYS A 1 86 ? 6.219 22.734 11.141 1 65.94 86 CYS A CA 1
ATOM 671 C C . CYS A 1 86 ? 5.473 22.938 9.828 1 65.94 86 CYS A C 1
ATOM 673 O O . CYS A 1 86 ? 5.5 24.031 9.258 1 65.94 86 CYS A O 1
ATOM 675 N N . LEU A 1 87 ? 5.047 21.953 9.281 1 65.69 87 LEU A N 1
ATOM 676 C CA . LEU A 1 87 ? 4.316 21.969 8.016 1 65.69 87 LEU A CA 1
ATOM 677 C C . LEU A 1 87 ? 2.842 22.281 8.25 1 65.69 87 LEU A C 1
ATOM 679 O O . LEU A 1 87 ? 2.082 22.469 7.293 1 65.69 87 LEU A O 1
ATOM 683 N N . VAL A 1 88 ? 2.582 22.531 9.5 1 70.88 88 VAL A N 1
ATOM 684 C CA . VAL A 1 88 ? 1.153 22.594 9.789 1 70.88 88 VAL A CA 1
ATOM 685 C C . VAL A 1 88 ? 0.777 24 10.266 1 70.88 88 VAL A C 1
ATOM 687 O O . VAL A 1 88 ? -0.25 24.547 9.852 1 70.88 88 VAL A O 1
ATOM 690 N N . CYS A 1 89 ? 1.679 24.609 11.062 1 67.31 89 CYS A N 1
ATOM 691 C CA . CYS A 1 89 ? 1.28 25.875 11.672 1 67.31 89 CYS A CA 1
ATOM 692 C C . CYS A 1 89 ? 1.738 27.062 10.828 1 67.31 89 CYS A C 1
ATOM 694 O O . CYS A 1 89 ? 2.777 26.984 10.172 1 67.31 89 CYS A O 1
ATOM 696 N N . ALA A 1 90 ? 0.827 28.047 10.695 1 62.41 90 ALA A N 1
ATOM 697 C CA . ALA A 1 90 ? 1.116 29.266 9.93 1 62.41 90 ALA A CA 1
ATOM 698 C C . ALA A 1 90 ? 2.391 29.938 10.422 1 62.41 90 ALA A C 1
ATOM 700 O O . ALA A 1 90 ? 3.197 30.422 9.625 1 62.41 90 ALA A O 1
ATOM 701 N N . GLU A 1 91 ? 2.514 30.062 11.75 1 62.69 91 GLU A N 1
ATOM 702 C CA . GLU A 1 91 ? 3.645 30.797 12.32 1 62.69 91 GLU A CA 1
ATOM 703 C C . GLU A 1 91 ? 4.969 30.141 11.938 1 62.69 91 GLU A C 1
ATOM 705 O O . GLU A 1 91 ? 5.945 30.828 11.641 1 62.69 91 GLU A O 1
ATOM 710 N N . CYS A 1 92 ? 4.844 28.906 12.031 1 63.03 92 CYS A N 1
ATOM 711 C CA . CYS A 1 92 ? 6.066 28.188 11.672 1 63.03 92 CYS A CA 1
ATOM 712 C C . CYS A 1 92 ? 6.352 28.328 10.18 1 63.03 92 CYS A C 1
ATOM 714 O O . CYS A 1 92 ? 7.512 28.375 9.766 1 63.03 92 CYS A O 1
ATOM 716 N N . ARG A 1 93 ? 5.305 28.312 9.461 1 57.84 93 ARG A N 1
ATOM 717 C CA . ARG A 1 93 ? 5.48 28.484 8.023 1 57.84 93 ARG A CA 1
ATOM 718 C C . ARG A 1 93 ? 6.094 29.859 7.723 1 57.84 93 ARG A C 1
ATOM 720 O O . ARG A 1 93 ? 6.953 29.969 6.844 1 57.84 93 ARG A O 1
ATOM 727 N N . ILE A 1 94 ? 5.605 30.906 8.414 1 54.56 94 ILE A N 1
ATOM 728 C CA . ILE A 1 94 ? 6.066 32.281 8.219 1 54.56 94 ILE A CA 1
ATOM 729 C C . ILE A 1 94 ? 7.508 32.406 8.695 1 54.56 94 ILE A C 1
ATOM 731 O O . ILE A 1 94 ? 8.328 33.062 8.062 1 54.56 94 ILE A O 1
ATOM 735 N N . SER A 1 95 ? 7.742 31.859 9.883 1 53.69 95 SER A N 1
ATOM 736 C CA . SER A 1 95 ? 9.102 32.031 10.398 1 53.69 95 SER A CA 1
ATOM 737 C C . SER A 1 95 ? 10.125 31.422 9.438 1 53.69 95 SER A C 1
ATOM 739 O O . SER A 1 95 ? 11.25 31.906 9.336 1 53.69 95 SER A O 1
ATOM 741 N N . LYS A 1 96 ? 9.797 30.406 8.766 1 52.56 96 LYS A N 1
ATOM 742 C CA . LYS A 1 96 ? 10.734 29.828 7.809 1 52.56 96 LYS A CA 1
ATOM 743 C C . LYS A 1 96 ? 11 30.781 6.652 1 52.56 96 LYS A C 1
ATOM 745 O O . LYS A 1 96 ? 12.102 30.828 6.109 1 52.56 96 LYS A O 1
ATOM 750 N N . TRP A 1 97 ? 9.859 31.469 6.238 1 47.94 97 TRP A N 1
ATOM 751 C CA . TRP A 1 97 ? 10.125 32.312 5.074 1 47.94 97 TRP A CA 1
ATOM 752 C C . TRP A 1 97 ? 10.859 33.594 5.48 1 47.94 97 TRP A C 1
ATOM 754 O O . TRP A 1 97 ? 11.078 34.469 4.656 1 47.94 97 TRP A O 1
ATOM 764 N N . GLY A 1 98 ? 11.664 33.688 6.551 1 46.81 98 GLY A N 1
ATOM 765 C CA . GLY A 1 98 ? 12.539 34.781 6.891 1 46.81 98 GLY A CA 1
ATOM 766 C C . GLY A 1 98 ? 11.828 36.125 6.941 1 46.81 98 GLY A C 1
ATOM 767 O O . GLY A 1 98 ? 12.469 37.156 6.957 1 46.81 98 GLY A O 1
ATOM 768 N N . PHE A 1 99 ? 10.609 36.375 6.691 1 39.66 99 PHE A N 1
ATOM 769 C CA . PHE A 1 99 ? 10.242 37.781 6.605 1 39.66 99 PHE A CA 1
ATOM 770 C C . PHE A 1 99 ? 10.461 38.5 7.938 1 39.66 99 PHE A C 1
ATOM 772 O O . PHE A 1 99 ? 11.062 39.562 7.984 1 39.66 99 PHE A O 1
ATOM 779 N N . GLY A 1 100 ? 9.508 38.5 9.078 1 37.84 100 GLY A N 1
ATOM 780 C CA . GLY A 1 100 ? 9.289 39.688 9.898 1 37.84 100 GLY A CA 1
ATOM 781 C C . GLY A 1 100 ? 10.344 39.875 10.969 1 37.84 100 GLY A C 1
ATOM 782 O O . GLY A 1 100 ? 10.141 40.625 11.93 1 37.84 100 GLY A O 1
ATOM 783 N N . ALA A 1 101 ? 11.352 39.156 11.352 1 39.44 101 ALA A N 1
ATOM 784 C CA . ALA A 1 101 ? 11.984 39.875 12.453 1 39.44 101 ALA A CA 1
ATOM 785 C C . ALA A 1 101 ? 12.438 41.281 12.008 1 39.44 101 ALA A C 1
ATOM 787 O O . ALA A 1 101 ? 13.398 41.406 11.242 1 39.44 101 ALA A O 1
ATOM 788 N N . LYS A 1 102 ? 11.531 42.25 11.609 1 38.34 102 LYS A N 1
ATOM 789 C CA . LYS A 1 102 ? 11.938 43.656 11.734 1 38.34 102 LYS A CA 1
ATOM 790 C C . LYS A 1 102 ? 12.797 43.875 12.977 1 38.34 102 LYS A C 1
ATOM 792 O O . LYS A 1 102 ? 12.547 43.281 14.023 1 38.34 102 LYS A O 1
ATOM 797 N N . TYR A 1 103 ? 14.047 44.5 12.805 1 36.31 103 TYR A N 1
ATOM 798 C CA . TYR A 1 103 ? 15.031 45.344 13.469 1 36.31 103 TYR A CA 1
ATOM 799 C C . TYR A 1 103 ? 14.352 46.438 14.273 1 36.31 103 TYR A C 1
ATOM 801 O O . TYR A 1 103 ? 13.57 47.219 13.727 1 36.31 103 TYR A O 1
ATOM 809 N N . ARG A 1 104 ? 13.773 46.188 15.453 1 35.81 104 ARG A N 1
ATOM 810 C CA . ARG A 1 104 ? 13.57 47.344 16.328 1 35.81 104 ARG A CA 1
ATOM 811 C C . ARG A 1 104 ? 14.766 48.281 16.281 1 35.81 104 ARG A C 1
ATOM 813 O O . ARG A 1 104 ? 15.867 47.938 16.719 1 35.81 104 ARG A O 1
ATOM 820 N N . ILE A 1 105 ? 14.922 49.125 15.219 1 31.64 105 ILE A N 1
ATOM 821 C CA . ILE A 1 105 ? 15.742 50.312 15.281 1 31.64 105 ILE A CA 1
ATOM 822 C C . ILE A 1 105 ? 15.414 51.094 16.562 1 31.64 105 ILE A C 1
ATOM 824 O O . ILE A 1 105 ? 14.242 51.312 16.875 1 31.64 105 ILE A O 1
ATOM 828 N N . SER A 1 106 ? 16.344 51.094 17.547 1 31.52 106 SER A N 1
ATOM 829 C CA . SER A 1 106 ? 16.531 52.125 18.578 1 31.52 106 SER A CA 1
ATOM 830 C C . SER A 1 106 ? 16.219 53.531 18.047 1 31.52 106 SER A C 1
ATOM 832 O O . SER A 1 106 ? 16.797 53.969 17.047 1 31.52 106 SER A O 1
ATOM 834 N N . LYS A 1 107 ? 14.938 54 18.125 1 27.8 107 LYS A N 1
ATOM 835 C CA . LYS A 1 107 ? 14.906 55.406 18.484 1 27.8 107 LYS A CA 1
ATOM 836 C C . LYS A 1 107 ? 15.359 55.625 19.938 1 27.8 107 LYS A C 1
ATOM 838 O O . LYS A 1 107 ? 15.109 54.781 20.797 1 27.8 107 LYS A O 1
ATOM 843 N N . MET B 1 1 ? 2.389 23.391 1.286 1 78.38 1 MET B N 1
ATOM 844 C CA . MET B 1 1 ? 0.964 23.078 1.391 1 78.38 1 MET B CA 1
ATOM 845 C C . MET B 1 1 ? 0.534 22.125 0.292 1 78.38 1 MET B C 1
ATOM 847 O O . MET B 1 1 ? -0.041 21.062 0.576 1 78.38 1 MET B O 1
ATOM 851 N N . LEU B 1 2 ? 1.083 22.281 -0.983 1 82.94 2 LEU B N 1
ATOM 852 C CA . LEU B 1 2 ? 0.644 21.469 -2.105 1 82.94 2 LEU B CA 1
ATOM 853 C C . LEU B 1 2 ? 1.14 20.031 -1.957 1 82.94 2 LEU B C 1
ATOM 855 O O . LEU B 1 2 ? 0.427 19.078 -2.299 1 82.94 2 LEU B O 1
ATOM 859 N N . ASP B 1 3 ? 2.285 19.984 -1.439 1 86.94 3 ASP B N 1
ATOM 860 C CA . ASP B 1 3 ? 2.873 18.656 -1.259 1 86.94 3 ASP B CA 1
ATOM 861 C C . ASP B 1 3 ? 2.07 17.828 -0.256 1 86.94 3 ASP B C 1
ATOM 863 O O . ASP B 1 3 ? 1.91 16.625 -0.427 1 86.94 3 ASP B O 1
ATOM 867 N N . LEU B 1 4 ? 1.562 18.484 0.782 1 89.56 4 LEU B N 1
ATOM 868 C CA . LEU B 1 4 ? 0.77 17.797 1.787 1 89.56 4 LEU B CA 1
ATOM 869 C C . LEU B 1 4 ? -0.594 17.391 1.229 1 89.56 4 LEU B C 1
ATOM 871 O O . LEU B 1 4 ? -1.088 16.297 1.501 1 89.56 4 LEU B O 1
ATOM 875 N N . ILE B 1 5 ? -1.103 18.297 0.395 1 90.88 5 ILE B N 1
ATOM 876 C CA . ILE B 1 5 ? -2.389 18.031 -0.24 1 90.88 5 ILE B CA 1
ATOM 877 C C . ILE B 1 5 ? -2.26 16.828 -1.177 1 90.88 5 ILE B C 1
ATOM 879 O O . ILE B 1 5 ? -3.123 15.945 -1.189 1 90.88 5 ILE B O 1
ATOM 883 N N . GLU B 1 6 ? -1.196 16.859 -1.893 1 91.81 6 GLU B N 1
ATOM 884 C CA . GLU B 1 6 ? -0.944 15.727 -2.783 1 91.81 6 GLU B CA 1
ATOM 885 C C . GLU B 1 6 ? -0.789 14.422 -1.996 1 91.81 6 GLU B C 1
ATOM 887 O O . GLU B 1 6 ? -1.27 13.375 -2.424 1 91.81 6 GLU B O 1
ATOM 892 N N . CYS B 1 7 ? -0.125 14.555 -0.879 1 91.88 7 CYS B N 1
ATOM 893 C CA . CYS B 1 7 ? 0.05 13.391 -0.016 1 91.88 7 CYS B CA 1
ATOM 894 C C . CYS B 1 7 ? -1.294 12.867 0.479 1 91.88 7 CYS B C 1
ATOM 896 O O . CYS B 1 7 ? -1.565 11.672 0.405 1 91.88 7 CYS B O 1
ATOM 898 N N . LEU B 1 8 ? -2.176 13.805 0.908 1 93.5 8 LEU B N 1
ATOM 899 C CA . LEU B 1 8 ? -3.49 13.414 1.41 1 93.5 8 LEU B CA 1
ATOM 900 C C . LEU B 1 8 ? -4.332 12.789 0.305 1 93.5 8 LEU B C 1
ATOM 902 O O . LEU B 1 8 ? -4.992 11.766 0.525 1 93.5 8 LEU B O 1
ATOM 906 N N . LYS B 1 9 ? -4.172 13.273 -0.858 1 92.5 9 LYS B N 1
ATOM 907 C CA . LYS B 1 9 ? -4.891 12.742 -2.014 1 92.5 9 LYS B CA 1
ATOM 908 C C . LYS B 1 9 ? -4.398 11.344 -2.369 1 92.5 9 LYS B C 1
ATOM 910 O O . LYS B 1 9 ? -5.203 10.445 -2.619 1 92.5 9 LYS B O 1
ATOM 915 N N . SER B 1 10 ? -3.195 11.195 -2.355 1 91.44 10 SER B N 1
ATOM 916 C CA . SER B 1 10 ? -2.586 9.93 -2.764 1 91.44 10 SER B CA 1
ATOM 917 C C . SER B 1 10 ? -2.885 8.82 -1.759 1 91.44 10 SER B C 1
ATOM 919 O O . SER B 1 10 ? -2.807 7.641 -2.092 1 91.44 10 SER B O 1
ATOM 921 N N . THR B 1 11 ? -3.236 9.211 -0.593 1 90.81 11 THR B N 1
ATOM 922 C CA . THR B 1 11 ? -3.498 8.219 0.443 1 90.81 11 THR B CA 1
ATOM 923 C C . THR B 1 11 ? -4.992 7.922 0.544 1 90.81 11 THR B C 1
ATOM 925 O O . THR B 1 11 ? -5.426 7.191 1.437 1 90.81 11 THR B O 1
ATOM 928 N N . GLY B 1 12 ? -5.801 8.461 -0.284 1 90 12 GLY B N 1
ATOM 929 C CA . GLY B 1 12 ? -7.168 7.977 -0.406 1 90 12 GLY B CA 1
ATOM 930 C C . GLY B 1 12 ? -8.203 9.016 -0.043 1 90 12 GLY B C 1
ATOM 931 O O . GLY B 1 12 ? -9.406 8.727 -0.013 1 90 12 GLY B O 1
ATOM 932 N N . MET B 1 13 ? -7.867 10.195 0.21 1 93.94 13 MET B N 1
ATOM 933 C CA . MET B 1 13 ? -8.867 11.211 0.531 1 93.94 13 MET B CA 1
ATOM 934 C C . MET B 1 13 ? -9.578 11.688 -0.729 1 93.94 13 MET B C 1
ATOM 936 O O . MET B 1 13 ? -8.94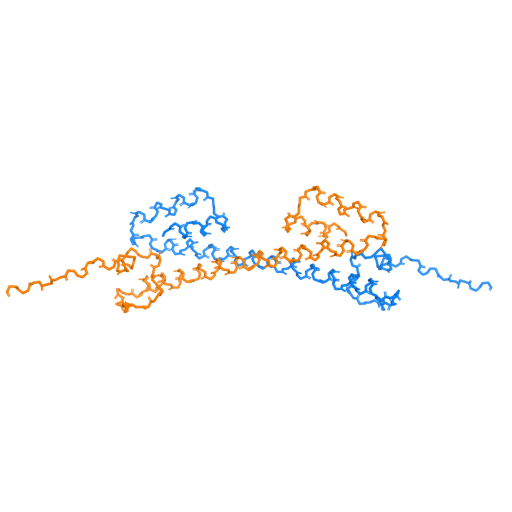5 11.883 -1.771 1 93.94 13 MET B O 1
ATOM 940 N N . SER B 1 14 ? -10.836 11.883 -0.633 1 95.31 14 S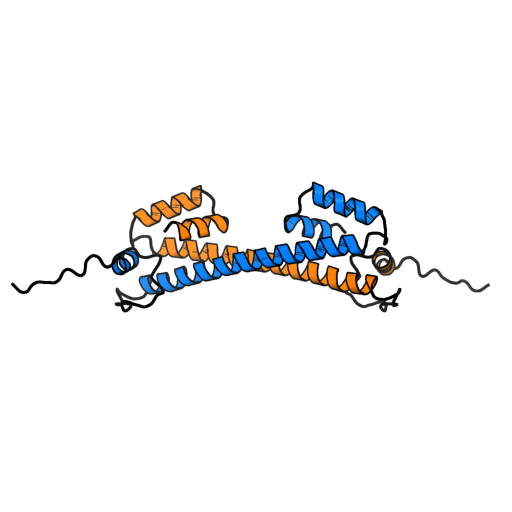ER B N 1
ATOM 941 C CA . SER B 1 14 ? -11.641 12.383 -1.743 1 95.31 14 SER B CA 1
ATOM 942 C C . SER B 1 14 ? -11.406 13.867 -1.977 1 95.31 14 SER B C 1
ATOM 944 O O . SER B 1 14 ? -10.852 14.555 -1.117 1 95.31 14 SER B O 1
ATOM 946 N N . LEU B 1 15 ? -11.844 14.375 -3.104 1 95.12 15 LEU B N 1
ATOM 947 C CA . LEU B 1 15 ? -11.742 15.797 -3.426 1 95.12 15 LEU B CA 1
ATOM 948 C C . LEU B 1 15 ? -12.516 16.641 -2.42 1 95.12 15 LEU B C 1
ATOM 950 O O . LEU B 1 15 ? -12.078 17.734 -2.057 1 95.12 15 LEU B O 1
ATOM 954 N N . ALA B 1 16 ? -13.656 16.062 -1.991 1 96.25 16 ALA B N 1
ATOM 955 C CA . ALA B 1 16 ? -14.477 16.75 -1 1 96.25 16 ALA B CA 1
ATOM 956 C C . ALA B 1 16 ? -13.734 16.891 0.326 1 96.25 16 ALA B C 1
ATOM 958 O O . ALA B 1 16 ? -13.742 17.953 0.94 1 96.25 16 ALA B O 1
ATOM 959 N N . GLU B 1 17 ? -13.086 15.836 0.764 1 95.56 17 GLU B N 1
ATOM 960 C CA . GLU B 1 17 ? -12.328 15.852 2.01 1 95.56 17 GLU B CA 1
ATOM 961 C C . GLU B 1 17 ? -11.141 16.812 1.922 1 95.56 17 GLU B C 1
ATOM 963 O O . GLU B 1 17 ? -10.82 17.5 2.895 1 95.56 17 GLU B O 1
ATOM 968 N N . ILE B 1 18 ? -10.586 16.844 0.704 1 95.19 18 ILE B N 1
ATOM 969 C CA . ILE B 1 18 ? -9.469 17.75 0.471 1 95.19 18 ILE B CA 1
ATOM 970 C C . ILE B 1 18 ? -9.953 19.188 0.585 1 95.19 18 ILE B C 1
ATOM 972 O O . ILE B 1 18 ? -9.281 20.031 1.203 1 95.19 18 ILE B O 1
ATOM 976 N N . LYS B 1 19 ? -11.023 19.453 -0.003 1 95.88 19 LYS B N 1
ATOM 977 C CA . LYS B 1 19 ? -11.594 20.797 0.074 1 95.88 19 LYS B CA 1
ATOM 978 C C . LYS B 1 19 ? -11.852 21.203 1.522 1 95.88 19 LYS B C 1
ATOM 980 O O . LYS B 1 19 ? -11.547 22.328 1.919 1 95.88 19 LYS B O 1
ATOM 985 N N . ASP B 1 20 ? -12.391 20.312 2.287 1 95.25 20 ASP B N 1
ATOM 986 C CA . ASP B 1 20 ? -12.641 20.578 3.701 1 95.25 20 ASP B CA 1
ATOM 987 C C . ASP B 1 20 ? -11.352 20.922 4.438 1 95.25 20 ASP B C 1
ATOM 989 O O . ASP B 1 20 ? -11.32 21.828 5.266 1 95.25 20 ASP B O 1
ATOM 993 N N . PHE B 1 21 ? -10.359 20.203 4.102 1 94.06 21 PHE B N 1
ATOM 994 C CA . PHE B 1 21 ? -9.07 20.438 4.73 1 94.06 21 PHE B CA 1
ATOM 995 C C . PHE B 1 21 ? -8.531 21.812 4.367 1 94.06 21 PHE B C 1
ATOM 997 O O . PHE B 1 21 ? -8.078 22.562 5.234 1 94.06 21 PHE B O 1
ATOM 1004 N N . VAL B 1 22 ? -8.625 22.109 3.127 1 92.25 22 VAL B N 1
ATOM 1005 C CA . VAL B 1 22 ? -8.148 23.406 2.645 1 92.25 22 VAL B CA 1
ATOM 1006 C C . VAL B 1 22 ? -8.93 24.531 3.318 1 92.25 22 VAL B C 1
ATOM 1008 O O . VAL B 1 22 ? -8.352 25.547 3.711 1 92.25 22 VAL B O 1
ATOM 1011 N N . ASP B 1 23 ? -10.195 24.312 3.477 1 93.75 23 ASP B N 1
ATOM 1012 C CA . ASP B 1 23 ? -11.031 25.312 4.137 1 93.75 23 ASP B CA 1
ATOM 1013 C C . ASP B 1 23 ? -10.609 25.516 5.594 1 93.75 23 ASP B C 1
ATOM 1015 O O . ASP B 1 23 ? -10.609 26.641 6.102 1 93.75 23 ASP B O 1
ATOM 1019 N N . MET B 1 24 ? -10.258 24.453 6.254 1 91.75 24 MET B N 1
ATOM 1020 C CA . MET B 1 24 ? -9.773 24.531 7.629 1 91.75 24 MET B CA 1
ATOM 1021 C C . MET B 1 24 ? -8.492 25.359 7.707 1 91.75 24 MET B C 1
ATOM 1023 O O . MET B 1 24 ? -8.312 26.141 8.641 1 91.75 24 MET B O 1
ATOM 1027 N N . THR B 1 25 ? -7.578 25.219 6.742 1 87.56 25 THR B N 1
ATOM 1028 C CA . THR B 1 25 ? -6.309 25.938 6.75 1 87.56 25 THR B CA 1
ATOM 1029 C C . THR B 1 25 ? -6.539 27.438 6.672 1 87.56 25 THR B C 1
ATOM 1031 O O . THR B 1 25 ? -5.738 28.219 7.188 1 87.56 25 THR B O 1
ATOM 1034 N N . LYS B 1 26 ? -7.664 27.812 6.062 1 88.19 26 LYS B N 1
ATOM 1035 C CA . LYS B 1 26 ? -7.977 29.234 5.902 1 88.19 26 LYS B CA 1
ATOM 1036 C C . LYS B 1 26 ? -8.445 29.844 7.219 1 88.19 26 LYS B C 1
ATOM 1038 O O . LYS B 1 26 ? -8.453 31.062 7.371 1 88.19 26 LYS B O 1
ATOM 1043 N N . GLN B 1 27 ? -8.766 29.016 8.156 1 88.38 27 GLN B N 1
ATOM 1044 C CA . GLN 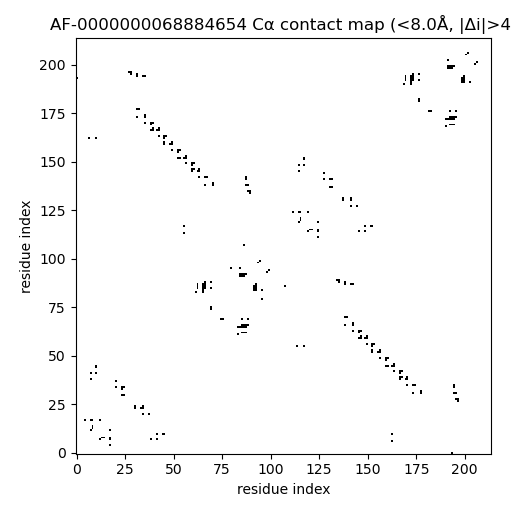B 1 27 ? -9.344 29.5 9.406 1 88.38 27 GLN B CA 1
ATOM 1045 C C . GLN B 1 27 ? -8.258 29.734 10.453 1 88.38 27 GLN B C 1
ATOM 1047 O O . GLN B 1 27 ? -8.555 30.172 11.57 1 88.38 27 GLN B O 1
ATOM 1052 N N . GLY B 1 28 ? -7.023 29.484 10.164 1 81 28 GLY B N 1
ATOM 1053 C CA . GLY B 1 28 ? -5.914 29.797 11.055 1 81 28 GLY B CA 1
ATOM 1054 C C . GLY B 1 28 ? -5.676 28.734 12.109 1 81 28 GLY B C 1
ATOM 1055 O O . GLY B 1 28 ? -5.977 27.547 11.891 1 81 28 GLY B O 1
ATOM 1056 N N . ASP B 1 29 ? -5.121 29.109 13.25 1 79.38 29 ASP B N 1
ATOM 1057 C CA . ASP B 1 29 ? -4.613 28.203 14.273 1 79.38 29 ASP B CA 1
ATOM 1058 C C . ASP B 1 29 ? -5.758 27.562 15.062 1 79.38 29 ASP B C 1
ATOM 1060 O O . ASP B 1 29 ? -5.566 26.562 15.75 1 79.38 29 ASP B O 1
ATOM 1064 N N . ALA B 1 30 ? -6.996 28.203 14.906 1 85.56 30 ALA B N 1
ATOM 1065 C CA . ALA B 1 30 ? -8.156 27.656 15.609 1 85.56 30 ALA B CA 1
ATOM 1066 C C . ALA B 1 30 ? -8.445 26.219 15.164 1 85.56 30 ALA B C 1
ATOM 1068 O O . ALA B 1 30 ? -9.07 25.453 15.898 1 85.56 30 ALA B O 1
ATOM 1069 N N . THR B 1 31 ? -7.941 25.781 13.953 1 89.25 31 THR B N 1
ATOM 1070 C CA . THR B 1 31 ? -8.242 24.469 13.422 1 89.25 31 THR B CA 1
ATOM 1071 C C . THR B 1 31 ? -7.008 23.562 13.461 1 89.25 31 THR B C 1
ATOM 1073 O O . THR B 1 31 ? -6.984 22.5 12.836 1 89.25 31 THR B O 1
ATOM 1076 N N . LEU B 1 32 ? -6.07 23.906 14.141 1 86.12 32 LEU B N 1
ATOM 1077 C CA . LEU B 1 32 ? -4.809 23.172 14.164 1 86.12 32 LEU B CA 1
ATOM 1078 C C . LEU B 1 32 ? -5.02 21.734 14.609 1 86.12 32 LEU B C 1
ATOM 1080 O O . LEU B 1 32 ? -4.496 20.812 13.984 1 86.12 32 LEU B O 1
ATOM 1084 N N . GLU B 1 33 ? -5.805 21.594 15.648 1 89.19 33 GLU B N 1
ATOM 1085 C CA . GLU B 1 33 ? -6.035 20.25 16.172 1 89.19 33 GLU B CA 1
ATOM 1086 C C . GLU B 1 33 ? -6.828 19.406 15.195 1 89.19 33 GLU B C 1
ATOM 1088 O O . GLU B 1 33 ? -6.559 18.203 15.039 1 89.19 33 GLU B O 1
ATOM 1093 N N . SER B 1 34 ? -7.77 20 14.586 1 92.62 34 SER B N 1
ATOM 1094 C CA . SER B 1 34 ? -8.562 19.297 13.586 1 92.62 34 SER B CA 1
ATOM 1095 C C . SER B 1 34 ? -7.703 18.891 12.383 1 92.62 34 SER B C 1
ATOM 1097 O O . SER B 1 34 ? -7.859 17.797 11.844 1 92.62 34 SER B O 1
ATOM 1099 N N . ARG B 1 35 ? -6.871 19.766 12.016 1 90.81 35 ARG B N 1
ATOM 1100 C CA . ARG B 1 35 ? -5.973 19.453 10.906 1 90.81 35 ARG B CA 1
ATOM 1101 C C . ARG B 1 35 ? -5.02 18.328 11.266 1 90.81 35 ARG B C 1
ATOM 1103 O O . ARG B 1 35 ? -4.789 17.422 10.453 1 90.81 35 ARG B O 1
ATOM 1110 N N . LEU B 1 36 ? -4.535 18.359 12.461 1 92.5 36 LEU B N 1
ATOM 1111 C CA . LEU B 1 36 ? -3.662 17.297 12.922 1 92.5 36 LEU B CA 1
ATOM 1112 C C . LEU B 1 36 ? -4.406 15.961 12.938 1 92.5 36 LEU B C 1
ATOM 1114 O O . LEU B 1 36 ? -3.834 14.914 12.609 1 92.5 36 LEU B O 1
ATOM 1118 N N . ALA B 1 37 ? -5.633 16.031 13.32 1 95.06 37 ALA B N 1
ATOM 1119 C CA . ALA B 1 37 ? -6.457 14.836 13.367 1 95.06 37 ALA B CA 1
ATOM 1120 C C . ALA B 1 37 ? -6.609 14.219 11.977 1 95.06 37 ALA B C 1
ATOM 1122 O O . ALA B 1 37 ? -6.625 12.992 11.836 1 95.06 37 ALA B O 1
ATOM 1123 N N . VAL B 1 38 ? -6.719 15.078 10.992 1 95.44 38 VAL B N 1
ATOM 1124 C CA . VAL B 1 38 ? -6.824 14.609 9.617 1 95.44 38 VAL B CA 1
ATOM 1125 C C . VAL B 1 38 ? -5.562 13.828 9.242 1 95.44 38 VAL B C 1
ATOM 1127 O O . VAL B 1 38 ? -5.648 12.727 8.688 1 95.44 38 VAL B O 1
ATOM 1130 N N . PHE B 1 39 ? -4.438 14.375 9.594 1 95.06 39 PHE B N 1
ATOM 1131 C CA . PHE B 1 39 ? -3.176 13.719 9.273 1 95.06 39 PHE B CA 1
ATOM 1132 C C . PHE B 1 39 ? -3.035 12.414 10.047 1 95.06 39 PHE B C 1
ATOM 1134 O O . PHE B 1 39 ? -2.525 11.43 9.516 1 95.06 39 PHE B O 1
ATOM 1141 N N . ARG B 1 40 ? -3.514 12.352 11.266 1 96.5 40 ARG B N 1
ATOM 1142 C CA . ARG B 1 40 ? -3.469 11.133 12.062 1 96.5 40 ARG B CA 1
ATOM 1143 C C . ARG B 1 40 ? -4.328 10.039 11.445 1 96.5 40 ARG B C 1
ATOM 1145 O O . ARG B 1 40 ? -3.9 8.883 11.352 1 96.5 40 ARG B O 1
ATOM 1152 N N . ASN B 1 41 ? -5.465 10.484 11.07 1 96.88 41 ASN B N 1
ATOM 1153 C CA . ASN B 1 41 ? -6.359 9.531 10.422 1 96.88 41 ASN B CA 1
ATOM 1154 C C . ASN B 1 41 ? -5.746 8.969 9.141 1 96.88 41 ASN B C 1
ATOM 1156 O O . ASN B 1 41 ? -5.77 7.762 8.906 1 96.88 41 ASN B O 1
ATOM 1160 N N . GLN B 1 42 ? -5.184 9.812 8.406 1 96.06 42 GLN B N 1
ATOM 1161 C CA . GLN B 1 42 ? -4.598 9.375 7.148 1 96.06 42 GLN B CA 1
ATOM 1162 C C . GLN B 1 42 ? -3.369 8.5 7.383 1 96.06 42 GLN B C 1
ATOM 1164 O O . GLN B 1 42 ? -3.131 7.543 6.645 1 96.06 42 GLN B O 1
ATOM 1169 N N . ARG B 1 43 ? -2.604 8.852 8.359 1 96.75 43 ARG B N 1
ATOM 1170 C CA . ARG B 1 43 ? -1.471 8 8.711 1 96.75 43 ARG B CA 1
ATOM 1171 C C . ARG B 1 43 ? -1.928 6.586 9.039 1 96.75 43 ARG B C 1
ATOM 1173 O O . ARG B 1 43 ? -1.296 5.613 8.625 1 96.75 43 ARG B O 1
ATOM 1180 N N . ASP B 1 44 ? -3.049 6.48 9.758 1 97.38 44 ASP B N 1
ATOM 1181 C CA . ASP B 1 44 ? -3.594 5.176 10.117 1 97.38 44 ASP B CA 1
ATOM 1182 C C . ASP B 1 44 ? -4.078 4.426 8.875 1 97.38 44 ASP B C 1
ATOM 1184 O O . ASP B 1 44 ? -3.916 3.205 8.781 1 97.38 44 ASP B O 1
ATOM 1188 N N . VAL B 1 45 ? -4.672 5.148 8 1 96.12 45 VAL B N 1
ATOM 1189 C CA . VAL B 1 45 ? -5.121 4.559 6.746 1 96.12 45 VAL B CA 1
ATOM 1190 C C . VAL B 1 45 ? -3.928 3.998 5.977 1 96.12 45 VAL B C 1
ATOM 1192 O O . VAL B 1 45 ? -3.961 2.855 5.516 1 96.12 45 VAL B O 1
ATOM 1195 N N . VAL B 1 46 ? -2.896 4.746 5.859 1 96.81 46 VAL B N 1
ATOM 1196 C CA . VAL B 1 46 ? -1.697 4.34 5.133 1 96.81 46 VAL B CA 1
ATOM 1197 C C . VAL B 1 46 ? -1.079 3.115 5.805 1 96.81 46 VAL B C 1
ATOM 1199 O O . VAL B 1 46 ? -0.652 2.176 5.129 1 96.81 46 VAL B O 1
ATOM 1202 N N . LYS B 1 47 ? -1.074 3.107 7.117 1 97.56 47 LYS B N 1
ATOM 1203 C CA . LYS B 1 47 ? -0.538 1.978 7.875 1 97.56 47 LYS B CA 1
ATOM 1204 C C . LYS B 1 47 ? -1.295 0.692 7.555 1 97.56 47 LYS B C 1
ATOM 1206 O O . LYS B 1 47 ? -0.686 -0.364 7.367 1 97.56 47 LYS B O 1
ATOM 1211 N N . ARG B 1 48 ? -2.564 0.786 7.488 1 96.88 48 ARG B N 1
ATOM 1212 C CA . ARG B 1 48 ? -3.393 -0.367 7.152 1 96.88 48 ARG B CA 1
ATOM 1213 C C . ARG B 1 48 ? -3.119 -0.841 5.73 1 96.88 48 ARG B C 1
ATOM 1215 O O . ARG B 1 48 ? -3.064 -2.045 5.469 1 96.88 48 ARG B O 1
ATOM 1222 N N . GLN B 1 49 ? -2.934 0.086 4.855 1 95.06 49 GLN B N 1
ATOM 1223 C CA . GLN B 1 49 ? -2.625 -0.258 3.471 1 95.06 49 GLN B CA 1
ATOM 1224 C C . GLN B 1 49 ? -1.293 -0.997 3.371 1 95.06 49 GLN B C 1
ATOM 1226 O O . GLN B 1 49 ? -1.18 -1.986 2.645 1 95.06 49 GLN B O 1
ATOM 1231 N N . ILE B 1 50 ? -0.291 -0.532 4.074 1 97.06 50 ILE B N 1
ATOM 1232 C CA . ILE B 1 50 ? 1.025 -1.16 4.07 1 97.06 50 ILE B CA 1
ATOM 1233 C C . ILE B 1 50 ? 0.916 -2.592 4.59 1 97.06 50 ILE B C 1
ATOM 1235 O O . ILE B 1 50 ? 1.496 -3.514 4.016 1 97.06 50 ILE B O 1
ATOM 1239 N N . THR B 1 51 ? 0.127 -2.76 5.637 1 97.56 51 THR B N 1
ATOM 1240 C CA . THR B 1 51 ? -0.055 -4.078 6.238 1 97.56 51 THR B CA 1
ATOM 1241 C C . THR B 1 51 ? -0.7 -5.039 5.246 1 97.56 51 THR B C 1
ATOM 1243 O O . THR B 1 51 ? -0.267 -6.188 5.117 1 97.56 51 THR B O 1
ATOM 1246 N N . GLU B 1 52 ? -1.674 -4.523 4.551 1 95.56 52 GLU B N 1
ATOM 1247 C CA . GLU B 1 52 ? -2.361 -5.355 3.566 1 95.56 52 GLU B CA 1
ATOM 1248 C C . GLU B 1 52 ? -1.428 -5.742 2.424 1 95.56 52 GLU B C 1
ATOM 1250 O O . GLU B 1 52 ? -1.408 -6.898 1.998 1 95.56 52 GLU B O 1
ATOM 1255 N N . LEU B 1 53 ? -0.647 -4.84 1.967 1 95.88 53 LEU B N 1
ATOM 1256 C CA . LEU B 1 53 ? 0.276 -5.113 0.872 1 95.88 53 LEU B CA 1
ATOM 1257 C C . LEU B 1 53 ? 1.377 -6.07 1.315 1 95.88 53 LEU B C 1
ATOM 1259 O O . LEU B 1 53 ? 1.837 -6.902 0.529 1 95.88 53 LEU B O 1
ATOM 1263 N N . ARG B 1 54 ? 1.795 -5.949 2.543 1 96.94 54 ARG B N 1
ATOM 1264 C CA . ARG B 1 54 ? 2.807 -6.855 3.074 1 96.94 54 ARG B CA 1
ATOM 1265 C C . ARG B 1 54 ? 2.291 -8.289 3.109 1 96.94 54 ARG B C 1
ATOM 1267 O O . ARG B 1 54 ? 3.039 -9.234 2.836 1 96.94 54 ARG B O 1
ATOM 1274 N N . ARG B 1 55 ? 1.029 -8.438 3.453 1 95.94 55 ARG B N 1
ATOM 1275 C CA . ARG B 1 55 ? 0.421 -9.766 3.434 1 95.94 55 ARG B CA 1
ATOM 1276 C C . ARG B 1 55 ? 0.435 -10.352 2.027 1 95.94 55 ARG B C 1
ATOM 1278 O O . ARG B 1 55 ? 0.736 -11.531 1.846 1 95.94 55 ARG B O 1
ATOM 1285 N N . ARG B 1 56 ? 0.136 -9.539 1.083 1 94.75 56 ARG B N 1
ATOM 1286 C CA . ARG B 1 56 ? 0.152 -9.984 -0.307 1 94.75 56 ARG B CA 1
ATOM 1287 C C . ARG B 1 56 ? 1.57 -10.312 -0.76 1 94.75 56 ARG B C 1
ATOM 1289 O O . ARG B 1 56 ? 1.787 -11.305 -1.469 1 94.75 56 ARG B O 1
ATOM 1296 N N . TYR B 1 57 ? 2.529 -9.516 -0.319 1 96.62 57 TYR B N 1
ATOM 1297 C CA . TYR B 1 57 ? 3.934 -9.758 -0.629 1 96.62 57 TYR B CA 1
ATOM 1298 C C . TYR B 1 57 ? 4.375 -11.125 -0.115 1 96.62 57 TYR B C 1
ATOM 1300 O O . TYR B 1 57 ? 5.012 -11.891 -0.841 1 96.62 57 TYR B O 1
ATOM 1308 N N . ILE B 1 58 ? 4.039 -11.445 1.07 1 95.5 58 ILE B N 1
ATOM 1309 C CA . ILE B 1 58 ? 4.414 -12.711 1.695 1 95.5 58 ILE B CA 1
ATOM 1310 C C . ILE B 1 58 ? 3.773 -13.867 0.937 1 95.5 58 ILE B C 1
ATOM 1312 O O . ILE B 1 58 ? 4.426 -14.883 0.675 1 95.5 58 ILE B O 1
ATOM 1316 N N . LYS B 1 59 ? 2.5 -13.703 0.613 1 93.5 59 LYS B N 1
ATOM 1317 C CA . LYS B 1 59 ? 1.809 -14.742 -0.149 1 93.5 59 LYS B CA 1
ATOM 1318 C C . LYS B 1 59 ? 2.51 -15.008 -1.478 1 93.5 59 LYS B C 1
ATOM 1320 O O . LYS B 1 59 ? 2.762 -16.156 -1.833 1 93.5 59 LYS B O 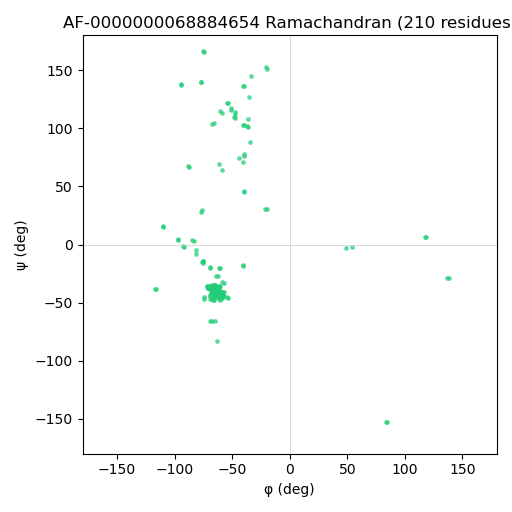1
ATOM 1325 N N . LEU B 1 60 ? 2.877 -13.938 -2.158 1 94.62 60 LEU B N 1
ATOM 1326 C CA . LEU B 1 60 ? 3.576 -14.07 -3.432 1 94.62 60 LEU B CA 1
ATOM 1327 C C . LEU B 1 60 ? 4.941 -14.727 -3.236 1 94.62 60 LEU B C 1
ATOM 1329 O O . LEU B 1 60 ? 5.348 -15.57 -4.031 1 94.62 60 LEU B O 1
ATOM 1333 N N . ASP B 1 61 ? 5.594 -14.352 -2.221 1 94.38 61 ASP B N 1
ATOM 1334 C CA . ASP B 1 61 ? 6.922 -14.891 -1.953 1 94.38 61 ASP B CA 1
ATOM 1335 C C . ASP B 1 61 ? 6.855 -16.391 -1.659 1 94.38 61 ASP B C 1
ATOM 1337 O O . ASP B 1 61 ? 7.719 -17.156 -2.1 1 94.38 61 ASP B O 1
ATOM 1341 N N . VAL B 1 62 ? 5.871 -16.812 -0.976 1 90.19 62 VAL B N 1
ATOM 1342 C CA . VAL B 1 62 ? 5.664 -18.234 -0.676 1 90.19 62 VAL B CA 1
ATOM 1343 C C . VAL B 1 62 ? 5.387 -19 -1.967 1 90.19 62 VAL B C 1
ATOM 1345 O O . VAL B 1 62 ? 5.945 -20.078 -2.188 1 90.19 62 VAL B O 1
ATOM 1348 N N . VAL B 1 63 ? 4.582 -18.422 -2.814 1 89.19 63 VAL B N 1
ATOM 1349 C CA . VAL B 1 63 ? 4.242 -19.047 -4.086 1 89.19 63 VAL B CA 1
ATOM 1350 C C . VAL B 1 63 ? 5.496 -19.203 -4.941 1 89.19 63 VAL B C 1
ATOM 1352 O O . VAL B 1 63 ? 5.75 -20.266 -5.496 1 89.19 63 VAL B O 1
ATOM 1355 N N . ILE B 1 64 ? 6.27 -18.172 -4.965 1 91.81 64 ILE B N 1
ATOM 1356 C CA . ILE B 1 64 ? 7.473 -18.141 -5.789 1 91.81 64 ILE B CA 1
ATOM 1357 C C . ILE B 1 64 ? 8.477 -19.156 -5.25 1 91.81 64 ILE B C 1
ATOM 1359 O O . ILE B 1 64 ? 9.055 -19.938 -6.016 1 91.81 64 ILE B O 1
ATOM 1363 N N . THR B 1 65 ? 8.711 -19.156 -3.99 1 88.69 65 THR B N 1
ATOM 1364 C CA . THR B 1 65 ? 9.688 -20.062 -3.373 1 88.69 65 THR B CA 1
ATOM 1365 C C . THR B 1 65 ? 9.258 -21.516 -3.523 1 88.69 65 THR B C 1
ATOM 1367 O O . THR B 1 65 ? 10.07 -22.375 -3.842 1 88.69 65 THR B O 1
ATOM 1370 N N . SER B 1 66 ? 7.961 -21.781 -3.344 1 83.94 66 SER B N 1
ATOM 1371 C CA . SER B 1 66 ? 7.422 -23.125 -3.516 1 83.94 66 SER B CA 1
ATOM 1372 C C . SER B 1 66 ? 7.492 -23.562 -4.973 1 83.94 66 SER B C 1
ATOM 1374 O O . SER B 1 66 ? 7.832 -24.719 -5.266 1 83.94 66 SER B O 1
ATOM 1376 N N . GLY B 1 67 ? 7.164 -22.625 -5.793 1 83.56 67 GLY B N 1
ATOM 1377 C CA . GLY B 1 67 ? 7.195 -22.953 -7.211 1 83.56 67 GLY B CA 1
ATOM 1378 C C . GLY B 1 67 ? 8.602 -23.188 -7.734 1 83.56 67 GLY B C 1
ATOM 1379 O O . GLY B 1 67 ? 8.812 -24.078 -8.562 1 83.56 67 GLY B O 1
ATOM 1380 N N . ALA B 1 68 ? 9.508 -22.375 -7.293 1 83.75 68 ALA B N 1
ATOM 1381 C CA . ALA B 1 68 ? 10.898 -22.531 -7.711 1 83.75 68 ALA B CA 1
ATOM 1382 C C . ALA B 1 68 ? 11.461 -23.891 -7.297 1 83.75 68 ALA B C 1
ATOM 1384 O O . ALA B 1 68 ? 12.258 -24.484 -8.023 1 83.75 68 ALA B O 1
ATOM 1385 N N . SER B 1 69 ? 11.031 -24.312 -6.16 1 77.88 69 SER B N 1
ATOM 1386 C CA . SER B 1 69 ? 11.445 -25.625 -5.699 1 77.88 69 SER B CA 1
ATOM 1387 C C . SER B 1 69 ? 10.883 -26.719 -6.594 1 77.88 69 SER B C 1
ATOM 1389 O O . SER B 1 69 ? 11.539 -27.734 -6.828 1 77.88 69 SER B O 1
ATOM 1391 N N . CYS B 1 70 ? 9.711 -26.531 -7.094 1 73.19 70 CYS B N 1
ATOM 1392 C CA . CYS B 1 70 ? 9.07 -27.5 -7.98 1 73.19 70 CYS B CA 1
ATOM 1393 C C . CYS B 1 70 ? 9.758 -27.531 -9.336 1 73.19 70 CYS B C 1
ATOM 1395 O O . CYS B 1 70 ? 9.883 -28.578 -9.953 1 73.19 70 CYS B O 1
ATOM 1397 N N . THR B 1 71 ? 10.156 -26.312 -9.727 1 70.44 71 THR B N 1
ATOM 1398 C CA . THR B 1 71 ? 10.805 -26.25 -11.031 1 70.44 71 THR B CA 1
ATOM 1399 C C . THR B 1 71 ? 12.219 -26.812 -10.953 1 70.44 71 THR B C 1
ATOM 1401 O O . THR B 1 71 ? 12.719 -27.375 -11.93 1 70.44 71 THR B O 1
ATOM 1404 N N . SER B 1 72 ? 12.945 -26.375 -9.93 1 65.19 72 SER B N 1
ATOM 1405 C CA . SER B 1 72 ? 14.32 -26.859 -9.789 1 65.19 72 SER B CA 1
ATOM 1406 C C . SER B 1 72 ? 14.352 -28.344 -9.453 1 65.19 72 SER B C 1
ATOM 1408 O O . SER B 1 72 ? 15.281 -29.047 -9.836 1 65.19 72 SER B O 1
ATOM 1410 N N . SER B 1 73 ? 13.844 -28.641 -8.273 1 54.31 73 SER B N 1
ATOM 1411 C CA . SER B 1 73 ? 13.945 -30.047 -7.871 1 54.31 73 SER B CA 1
ATOM 1412 C C . SER B 1 73 ? 13.242 -30.953 -8.867 1 54.31 73 SER B C 1
ATOM 1414 O O . SER B 1 73 ? 12.188 -30.609 -9.406 1 54.31 73 SER B O 1
ATOM 1416 N N . MET B 1 74 ? 13.945 -31.812 -9.609 1 45.88 74 MET B N 1
ATOM 1417 C CA . MET B 1 74 ? 13.297 -33.062 -9.969 1 45.88 74 MET B CA 1
ATOM 1418 C C . MET B 1 74 ? 12.125 -33.375 -9.039 1 45.88 74 MET B C 1
ATOM 1420 O O . MET B 1 74 ? 12.055 -32.812 -7.93 1 45.88 74 MET B O 1
ATOM 1424 N N . LYS B 1 75 ? 10.992 -34.094 -9.344 1 47.09 75 LYS B N 1
ATOM 1425 C CA . LYS B 1 75 ? 9.922 -34.656 -8.531 1 47.09 75 LYS B CA 1
ATOM 1426 C C . LYS B 1 75 ? 10.359 -34.812 -7.082 1 47.09 75 LYS B C 1
ATOM 1428 O O . LYS B 1 75 ? 10.969 -35.844 -6.727 1 47.09 75 LYS B O 1
ATOM 1433 N N . ILE B 1 76 ? 11.219 -33.969 -6.625 1 44.09 76 ILE B N 1
ATOM 1434 C CA . ILE B 1 76 ? 11.617 -34.344 -5.273 1 44.09 76 ILE B CA 1
ATOM 1435 C C . ILE B 1 76 ? 10.375 -34.562 -4.414 1 44.09 76 ILE B C 1
ATOM 1437 O O . ILE B 1 76 ? 9.367 -33.875 -4.574 1 44.09 76 ILE B O 1
ATOM 1441 N N . ASN B 1 77 ? 10.188 -35.75 -3.984 1 42.34 77 ASN B N 1
ATOM 1442 C CA . ASN B 1 77 ? 9.195 -36.188 -3.027 1 42.34 77 ASN B CA 1
ATOM 1443 C C . ASN B 1 77 ? 9 -35.219 -1.888 1 42.34 77 ASN B C 1
ATOM 1445 O O . ASN B 1 77 ? 9.812 -35.156 -0.963 1 42.34 77 ASN B O 1
ATOM 1449 N N . ILE B 1 78 ? 8.891 -34 -2.168 1 43.72 78 ILE B N 1
ATOM 1450 C CA . ILE B 1 78 ? 8.578 -33.156 -1.018 1 43.72 78 ILE B CA 1
ATOM 1451 C C . ILE B 1 78 ? 7.637 -33.875 -0.072 1 43.72 78 ILE B C 1
ATOM 1453 O O . ILE B 1 78 ? 6.57 -34.344 -0.485 1 43.72 78 ILE B O 1
ATOM 1457 N N . PRO B 1 79 ? 8.25 -34.438 1.069 1 41.75 79 PRO B N 1
ATOM 1458 C CA . PRO B 1 79 ? 7.383 -35.25 1.922 1 41.75 79 PRO B CA 1
ATOM 1459 C C . PRO B 1 79 ? 5.984 -34.656 2.088 1 41.75 79 PRO B C 1
ATOM 1461 O O . PRO B 1 79 ? 5.809 -33.438 1.989 1 41.75 79 PRO B O 1
ATOM 1464 N N . TYR B 1 80 ? 5.094 -35.406 2.016 1 40.56 80 TYR B N 1
ATOM 1465 C CA . TYR B 1 80 ? 3.723 -35.344 2.51 1 40.56 80 TYR B CA 1
ATOM 1466 C C . TYR B 1 80 ? 3.666 -34.719 3.896 1 40.56 80 TYR B C 1
ATOM 1468 O O . TYR B 1 80 ? 4.453 -35.062 4.777 1 40.56 80 TYR B O 1
ATOM 1476 N N . GLY B 1 81 ? 3.258 -33.469 4.012 1 45.53 81 GLY B N 1
ATOM 1477 C CA . GLY B 1 81 ? 3.104 -32.812 5.301 1 45.53 81 GLY B CA 1
ATOM 1478 C C . GLY B 1 81 ? 3.613 -31.375 5.305 1 45.53 81 GLY B C 1
ATOM 1479 O O . GLY B 1 81 ? 3.582 -30.703 6.336 1 45.53 81 GLY B O 1
ATOM 1480 N N . SER B 1 82 ? 4.641 -31.062 4.43 1 48.25 82 SER B N 1
ATOM 1481 C CA . SER B 1 82 ? 5.031 -29.672 4.551 1 48.25 82 SER B CA 1
ATOM 1482 C C . SER B 1 82 ? 3.922 -28.734 4.074 1 48.25 82 SER B C 1
ATOM 1484 O O . SER B 1 82 ? 3.211 -29.047 3.117 1 48.25 82 SER B O 1
ATOM 1486 N N . SER B 1 83 ? 3.268 -28.172 4.895 1 49.03 83 SER B N 1
ATOM 1487 C CA . SER B 1 83 ? 2.123 -27.281 4.77 1 49.03 83 SER B CA 1
ATOM 1488 C C . SER B 1 83 ? 2.299 -26.312 3.6 1 49.03 83 SER B C 1
ATOM 1490 O O . SER B 1 83 ? 1.409 -25.516 3.309 1 49.03 83 SER B O 1
ATOM 1492 N N . ILE B 1 84 ? 3.576 -26.125 3.09 1 53.44 84 ILE B N 1
ATOM 1493 C CA . ILE B 1 84 ? 3.646 -25.141 2.025 1 53.44 84 ILE B CA 1
ATOM 1494 C C . ILE B 1 84 ? 3.371 -25.797 0.679 1 53.44 84 ILE B C 1
ATOM 1496 O O . ILE B 1 84 ? 4.195 -26.562 0.179 1 53.44 84 ILE B O 1
ATOM 1500 N N . PHE B 1 85 ? 2.172 -26.281 0.403 1 56.72 85 PHE B N 1
ATOM 1501 C CA . PHE B 1 85 ? 1.748 -26.859 -0.861 1 56.72 85 PHE B CA 1
ATOM 1502 C C . PHE B 1 85 ? 2.023 -25.922 -2.021 1 56.72 85 PHE B C 1
ATOM 1504 O O . PHE B 1 85 ? 1.867 -24.703 -1.887 1 56.72 85 PHE B O 1
ATOM 1511 N N . CYS B 1 86 ? 2.799 -26.516 -2.881 1 66.12 86 CYS B N 1
ATOM 1512 C CA . CYS B 1 86 ? 3.012 -25.766 -4.113 1 66.12 86 CYS B CA 1
ATOM 1513 C C . CYS B 1 86 ? 1.69 -25.25 -4.672 1 66.12 86 CYS B C 1
ATOM 1515 O O . CYS B 1 86 ? 0.768 -26.031 -4.91 1 66.12 86 CYS B O 1
ATOM 1517 N N . LEU B 1 87 ? 1.533 -24.047 -4.684 1 65.81 87 LEU B N 1
ATOM 1518 C CA . LEU B 1 87 ? 0.326 -23.406 -5.188 1 65.81 87 LEU B CA 1
ATOM 1519 C C . LEU B 1 87 ? 0.402 -23.219 -6.699 1 65.81 87 LEU B C 1
ATOM 1521 O O . LEU B 1 87 ? -0.567 -22.781 -7.324 1 65.81 87 LEU B O 1
ATOM 1525 N N . VAL B 1 88 ? 1.48 -23.75 -7.203 1 71.12 88 VAL B N 1
ATOM 1526 C CA . VAL B 1 88 ? 1.703 -23.375 -8.594 1 71.12 88 VAL B CA 1
ATOM 1527 C C . VAL B 1 88 ? 1.624 -24.609 -9.484 1 71.12 88 VAL B C 1
ATOM 1529 O O . VAL B 1 88 ? 1.016 -24.578 -10.555 1 71.12 88 VAL B O 1
ATOM 1532 N N . CYS B 1 89 ? 2.166 -25.734 -8.961 1 67.75 89 CYS B N 1
ATOM 1533 C CA . CYS B 1 89 ? 2.268 -26.891 -9.844 1 67.75 89 CYS B CA 1
ATOM 1534 C C . CYS B 1 89 ? 1.066 -27.812 -9.68 1 67.75 89 CYS B C 1
ATOM 1536 O O . CYS B 1 89 ? 0.495 -27.906 -8.594 1 67.75 89 CYS B O 1
ATOM 1538 N N . ALA B 1 90 ? 0.56 -28.312 -10.844 1 62.5 90 ALA B N 1
ATOM 1539 C CA . ALA B 1 90 ? -0.589 -29.219 -10.852 1 62.5 90 ALA B CA 1
ATOM 1540 C C . ALA B 1 90 ? -0.35 -30.422 -9.953 1 62.5 90 ALA B C 1
ATOM 1542 O O . ALA B 1 90 ? -1.256 -30.859 -9.234 1 62.5 90 ALA B O 1
ATOM 1543 N N . GLU B 1 91 ? 0.827 -31.016 -10.047 1 62.84 91 GLU B N 1
ATOM 1544 C CA . GLU B 1 91 ? 1.112 -32.25 -9.305 1 62.84 91 GLU B CA 1
ATOM 1545 C C . GLU B 1 91 ? 1.012 -32 -7.801 1 62.84 91 GLU B C 1
ATOM 1547 O O . GLU B 1 91 ? 0.494 -32.844 -7.07 1 62.84 91 GLU B O 1
ATOM 1552 N N . CYS B 1 92 ? 1.574 -30.922 -7.535 1 63.16 92 CYS B N 1
ATOM 1553 C CA . CYS B 1 92 ? 1.52 -30.609 -6.113 1 63.16 92 CYS B CA 1
ATOM 1554 C C . CYS B 1 92 ? 0.09 -30.312 -5.672 1 63.16 92 CYS B C 1
ATOM 1556 O O . CYS B 1 92 ? -0.293 -30.625 -4.543 1 63.16 92 CYS B O 1
ATOM 1558 N N . ARG B 1 93 ? -0.588 -29.672 -6.543 1 57.78 93 ARG B N 1
ATOM 1559 C CA . ARG B 1 93 ? -1.988 -29.406 -6.23 1 57.78 93 ARG B CA 1
ATOM 1560 C C . ARG B 1 93 ? -2.766 -30.719 -6.051 1 57.78 93 ARG B C 1
ATOM 1562 O O . ARG B 1 93 ? -3.611 -30.812 -5.16 1 57.78 93 ARG B O 1
ATOM 1569 N N . ILE B 1 94 ? -2.492 -31.688 -6.938 1 54.56 94 ILE B N 1
ATOM 1570 C CA . ILE B 1 94 ? -3.178 -32.969 -6.914 1 54.56 94 ILE B CA 1
ATOM 1571 C C . ILE B 1 94 ? -2.756 -33.75 -5.676 1 54.56 94 ILE B C 1
ATOM 1573 O O . ILE B 1 94 ? -3.584 -34.406 -5.035 1 54.56 94 ILE B O 1
ATOM 1577 N N . SER B 1 95 ? -1.444 -33.781 -5.438 1 53.5 95 SER B N 1
ATOM 1578 C CA . SER B 1 95 ? -1.003 -34.562 -4.289 1 53.5 95 SER B CA 1
ATOM 1579 C C . SER B 1 95 ? -1.658 -34.094 -3.002 1 53.5 95 SER B C 1
ATOM 1581 O O . SER B 1 95 ? -1.903 -34.875 -2.088 1 53.5 95 SER B O 1
ATOM 1583 N N . LYS B 1 96 ? -1.922 -32.875 -2.895 1 52.34 96 LYS B N 1
ATOM 1584 C CA . LYS B 1 96 ? -2.584 -32.375 -1.689 1 52.34 96 LYS B CA 1
ATOM 1585 C C . LYS B 1 96 ? -4.008 -32.906 -1.585 1 52.34 96 LYS B C 1
ATOM 1587 O O . LYS B 1 96 ? -4.508 -33.156 -0.484 1 52.34 96 LYS B O 1
ATOM 1592 N N . TRP B 1 97 ? -4.648 -32.969 -2.812 1 47.34 97 TRP B N 1
ATOM 1593 C CA . TRP B 1 97 ? -6.035 -33.406 -2.66 1 47.34 97 TRP B CA 1
ATOM 1594 C C . TRP B 1 97 ? -6.109 -34.906 -2.408 1 47.34 97 TRP B C 1
ATOM 1596 O O . TRP B 1 97 ? -7.199 -35.469 -2.379 1 47.34 97 TRP B O 1
ATOM 1606 N N . GLY B 1 98 ? -5.141 -35.562 -1.789 1 46.78 98 GLY B N 1
ATOM 1607 C CA . GLY B 1 98 ? -5.215 -36.938 -1.323 1 46.78 98 GLY B CA 1
ATOM 1608 C C . GLY B 1 98 ? -5.734 -37.906 -2.377 1 46.78 98 GLY B C 1
ATOM 1609 O O . GLY B 1 98 ? -6.086 -39.031 -2.066 1 46.78 98 GLY B O 1
ATOM 1610 N N . PHE B 1 99 ? -6.141 -37.656 -3.555 1 39.81 99 PHE B N 1
ATOM 1611 C CA . PHE B 1 99 ? -6.82 -38.719 -4.285 1 39.81 99 PHE B CA 1
ATOM 1612 C C . PHE B 1 99 ? -5.867 -39.875 -4.566 1 39.81 99 PHE B C 1
ATOM 1614 O O . PHE B 1 99 ? -6.254 -41.031 -4.473 1 39.81 99 PHE B O 1
ATOM 1621 N N . GLY B 1 100 ? -4.707 -39.844 -5.41 1 37.88 100 GLY B N 1
ATOM 1622 C CA . GLY B 1 100 ? -4.352 -41.062 -6.148 1 37.88 100 GLY B CA 1
ATOM 1623 C C . GLY B 1 100 ? -3.596 -42.062 -5.309 1 37.88 100 GLY B C 1
ATOM 1624 O O . GLY B 1 100 ? -2.973 -43 -5.844 1 37.88 100 GLY B O 1
ATOM 1625 N N . ALA B 1 101 ? -3.088 -41.969 -4.113 1 39.22 101 ALA B N 1
ATOM 1626 C CA . ALA B 1 101 ? -2.438 -43.219 -3.801 1 39.22 101 ALA B CA 1
ATOM 1627 C C . ALA B 1 101 ? -3.441 -44.375 -3.814 1 39.22 101 ALA B C 1
ATOM 1629 O O . ALA B 1 101 ? -4.293 -44.469 -2.93 1 39.22 101 ALA B O 1
ATOM 1630 N N . LYS B 1 102 ? -4.043 -44.844 -4.969 1 38.38 102 LYS B N 1
ATOM 1631 C CA . LYS B 1 102 ? -4.594 -46.219 -5.086 1 38.38 102 LYS B CA 1
ATOM 1632 C C . LYS B 1 102 ? -3.771 -47.219 -4.281 1 38.38 102 LYS B C 1
ATOM 1634 O O . LYS B 1 102 ? -2.58 -47 -4.051 1 38.38 102 LYS B O 1
ATOM 1639 N N . TYR B 1 103 ? -4.539 -48.375 -3.623 1 35.97 103 TYR B N 1
ATOM 1640 C CA . TYR B 1 103 ? -4.609 -49.75 -3.133 1 35.97 103 TYR B CA 1
ATOM 1641 C C . TYR B 1 103 ? -3.906 -50.688 -4.09 1 35.97 103 TYR B C 1
ATOM 1643 O O . TYR B 1 103 ? -4.348 -50.875 -5.227 1 35.97 103 TYR B O 1
ATOM 1651 N N . ARG B 1 104 ? -2.656 -50.75 -4.273 1 35.84 104 ARG B N 1
ATOM 1652 C CA . ARG B 1 104 ? -2.111 -51.969 -4.832 1 35.84 104 ARG B CA 1
ATOM 1653 C C . ARG B 1 104 ? -2.73 -53.188 -4.168 1 35.84 104 ARG B C 1
ATOM 1655 O O . ARG B 1 104 ? -2.498 -53.469 -2.984 1 35.84 104 ARG B O 1
ATOM 1662 N N . ILE B 1 105 ? -4.027 -53.594 -4.453 1 31.78 105 ILE B N 1
ATOM 1663 C CA . ILE B 1 105 ? -4.504 -54.969 -4.191 1 31.78 105 ILE B CA 1
ATOM 1664 C C . ILE B 1 105 ? -3.504 -55.969 -4.746 1 31.78 105 ILE B C 1
ATOM 1666 O O . ILE B 1 105 ? -3.066 -55.844 -5.895 1 31.78 105 ILE B O 1
ATOM 1670 N N . SER B 1 106 ? -2.768 -56.688 -3.859 1 32.75 106 SER B N 1
ATOM 1671 C CA . SER B 1 106 ? -2.191 -58 -4.047 1 32.75 106 SER B CA 1
ATOM 1672 C C . SER B 1 106 ? -3.104 -58.906 -4.891 1 32.75 106 SER B C 1
ATOM 1674 O O . SER B 1 106 ? -4.305 -58.969 -4.633 1 32.75 106 SER B O 1
ATOM 1676 N N . LYS B 1 107 ? -2.76 -59.219 -6.168 1 28.77 107 LYS B N 1
ATOM 1677 C CA . LYS B 1 107 ? -3.018 -60.625 -6.562 1 28.77 107 LYS B CA 1
ATOM 1678 C C . LYS B 1 107 ? -2.203 -61.594 -5.719 1 28.77 107 LYS B C 1
ATOM 1680 O O . LYS B 1 107 ? -1.083 -61.281 -5.309 1 28.77 107 LYS B O 1
#

InterPro domains:
  IPR000551 MerR-type HTH domain [PS50937] (1-24)
  IPR009061 Putative DNA-binding domain superfamily [SSF46955] (2-68)
  IPR015358 Transcription regulator MerR, DNA binding [PF09278] (2-55)

Solvent-accessible surface area (backbone atoms only — not comparable to full-atom values): 12468 Å² total; per-residue (Å²): 110,68,67,56,50,50,48,48,43,76,66,68,48,48,72,68,57,47,49,52,50,54,55,40,64,74,60,45,77,86,34,46,65,60,52,43,48,52,43,50,52,49,35,53,50,41,51,52,50,43,53,53,44,48,53,51,36,51,54,35,49,50,40,43,55,39,32,48,47,59,71,65,40,64,90,61,76,66,65,89,75,61,84,77,60,30,77,65,44,67,65,44,48,47,61,69,66,66,63,75,85,71,77,81,70,83,123,111,66,67,58,50,52,50,47,43,74,66,68,49,49,73,68,57,48,49,53,50,56,55,40,63,73,62,46,75,86,35,46,66,61,52,44,48,52,44,51,50,49,35,52,48,39,51,52,50,41,53,52,45,50,52,52,35,51,53,35,50,50,40,44,56,39,32,50,47,60,71,64,40,64,90,61,76,69,64,87,76,61,82,76,60,29,78,67,45,67,65,43,47,47,62,69,64,64,62,75,83,72,80,82,73,80,128

Radius of gyration: 27.32 Å; Cα contacts (8 Å, |Δi|>4): 161; chains: 2; bounding box: 32×116×44 Å

Organism: Bifidobacterium longum (strain NCC 2705) (NCBI:txid206672)